Protein AF-A0A9P6ZHH3-F1 (afdb_monomer)

Radius of gyration: 21.51 Å; Cα contacts (8 Å, |Δi|>4): 243; chains: 1; bounding box: 56×33×60 Å

Structure (mmCIF, N/CA/C/O backbone):
data_AF-A0A9P6ZHH3-F1
#
_entry.id   AF-A0A9P6ZHH3-F1
#
loop_
_atom_site.group_PDB
_atom_site.id
_atom_site.type_symbol
_atom_site.label_atom_id
_atom_site.label_alt_id
_atom_site.label_comp_id
_atom_site.label_asym_id
_atom_site.label_entity_id
_atom_site.label_seq_id
_ato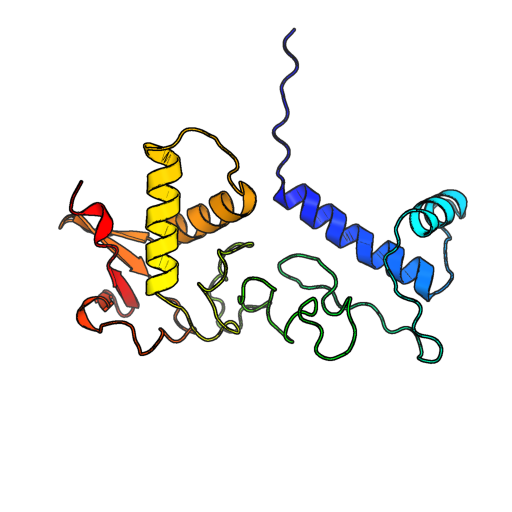m_site.pdbx_PDB_ins_code
_atom_site.Cartn_x
_atom_site.Cartn_y
_atom_site.Cartn_z
_atom_site.occupancy
_atom_site.B_iso_or_equiv
_atom_site.auth_seq_id
_atom_site.auth_comp_id
_atom_site.auth_asym_id
_atom_site.auth_atom_id
_atom_site.pdbx_PDB_model_num
ATOM 1 N N . MET A 1 1 ? 37.436 15.387 8.351 1.00 37.34 1 MET A N 1
ATOM 2 C CA . MET A 1 1 ? 36.249 15.720 7.533 1.00 37.34 1 MET A CA 1
ATOM 3 C C . MET A 1 1 ? 35.402 14.465 7.391 1.00 37.34 1 MET A C 1
ATOM 5 O O . MET A 1 1 ? 35.800 13.556 6.673 1.00 37.34 1 MET A O 1
ATOM 9 N N . GLY A 1 2 ? 34.307 14.357 8.148 1.00 40.75 2 GLY A N 1
ATOM 10 C CA . GLY A 1 2 ? 33.390 13.221 8.043 1.00 40.75 2 GLY A CA 1
ATOM 11 C C . GLY A 1 2 ? 32.609 13.309 6.736 1.00 40.75 2 GLY A C 1
ATOM 12 O O . GLY A 1 2 ? 32.010 14.343 6.451 1.00 40.75 2 GLY A O 1
ATOM 13 N N . ARG A 1 3 ? 32.649 12.256 5.915 1.00 40.81 3 ARG A N 1
ATOM 14 C CA . ARG A 1 3 ? 31.785 12.157 4.735 1.00 40.81 3 ARG A CA 1
ATOM 15 C C . ARG A 1 3 ? 30.340 12.108 5.229 1.00 40.81 3 ARG A C 1
ATOM 17 O O . ARG A 1 3 ? 29.970 11.164 5.918 1.00 40.81 3 ARG A O 1
ATOM 24 N N . SER A 1 4 ? 29.553 13.128 4.893 1.00 42.91 4 SER A N 1
ATOM 25 C CA . SER A 1 4 ? 28.099 13.083 5.038 1.00 42.91 4 SER A CA 1
ATOM 26 C C . SER A 1 4 ? 27.598 11.866 4.261 1.00 42.91 4 SER A C 1
ATOM 28 O O . SER A 1 4 ? 27.759 11.783 3.041 1.00 42.91 4 SER A O 1
ATOM 30 N N . VAL A 1 5 ? 27.070 10.877 4.979 1.00 49.25 5 VAL A N 1
ATOM 31 C CA . VAL A 1 5 ? 26.378 9.749 4.363 1.00 49.25 5 VAL A CA 1
ATOM 32 C C . VAL A 1 5 ? 25.050 10.307 3.871 1.00 49.25 5 VAL A C 1
ATOM 34 O O . VAL A 1 5 ? 24.134 10.532 4.656 1.00 49.25 5 VAL A O 1
ATOM 37 N N . ILE A 1 6 ? 24.966 10.600 2.573 1.00 51.72 6 ILE A N 1
ATOM 38 C CA . ILE A 1 6 ? 23.703 10.978 1.942 1.00 51.72 6 ILE A CA 1
ATOM 39 C C . ILE A 1 6 ? 22.794 9.754 2.033 1.00 51.72 6 ILE A C 1
ATOM 41 O O . ILE A 1 6 ? 23.033 8.749 1.359 1.00 51.72 6 ILE A O 1
ATOM 45 N N . GLN A 1 7 ? 21.767 9.829 2.878 1.00 52.44 7 GLN A N 1
ATOM 46 C CA . GLN A 1 7 ? 20.730 8.811 2.949 1.00 52.44 7 GLN A CA 1
ATOM 47 C C . GLN A 1 7 ? 20.007 8.783 1.599 1.00 52.44 7 GLN A C 1
ATOM 49 O O . GLN A 1 7 ? 19.255 9.694 1.251 1.00 52.44 7 GLN A O 1
ATOM 54 N N . LYS A 1 8 ? 20.297 7.762 0.789 1.00 61.03 8 LYS A N 1
ATOM 55 C CA . LYS A 1 8 ? 19.627 7.573 -0.496 1.00 61.03 8 LYS A CA 1
ATOM 56 C C . LYS A 1 8 ? 18.186 7.171 -0.222 1.00 61.03 8 LYS A C 1
ATOM 58 O O . LYS A 1 8 ? 17.936 6.184 0.463 1.00 61.03 8 LYS A O 1
ATOM 63 N N . ASN A 1 9 ? 17.247 7.931 -0.772 1.00 71.88 9 ASN A N 1
ATOM 64 C CA . ASN A 1 9 ? 15.842 7.565 -0.747 1.00 71.88 9 ASN A CA 1
ATOM 65 C C . ASN A 1 9 ? 15.652 6.313 -1.625 1.00 71.88 9 ASN A C 1
ATOM 67 O O . ASN A 1 9 ? 15.810 6.375 -2.846 1.00 71.88 9 ASN A O 1
ATOM 71 N N . LEU A 1 10 ? 15.360 5.174 -0.993 1.00 70.19 10 LEU A N 1
ATOM 72 C CA . LEU A 1 10 ? 15.228 3.880 -1.667 1.00 70.19 10 LEU A CA 1
ATOM 73 C C . LEU A 1 10 ? 14.075 3.884 -2.685 1.00 70.19 10 LEU A C 1
ATOM 75 O O . LEU A 1 10 ? 14.218 3.332 -3.775 1.00 70.19 10 LEU A O 1
ATOM 79 N N . GLN A 1 11 ? 12.988 4.602 -2.387 1.00 70.50 11 GLN A N 1
ATOM 80 C CA . GLN A 1 11 ? 11.880 4.803 -3.320 1.00 70.50 11 GLN A CA 1
ATOM 81 C C . GLN A 1 11 ? 12.328 5.564 -4.572 1.00 70.50 11 GLN A C 1
ATOM 83 O O . GLN A 1 11 ? 11.968 5.189 -5.683 1.00 70.50 11 GLN A O 1
ATOM 88 N N . ALA A 1 12 ? 13.146 6.609 -4.415 1.00 75.50 12 ALA A N 1
ATOM 89 C CA . ALA A 1 12 ? 13.654 7.381 -5.548 1.00 75.50 12 ALA A CA 1
ATOM 90 C C . ALA A 1 12 ? 14.544 6.533 -6.471 1.00 75.50 12 ALA A C 1
ATOM 92 O O . ALA A 1 12 ? 14.473 6.673 -7.691 1.00 75.50 12 ALA A O 1
ATOM 93 N N . LEU A 1 13 ? 15.345 5.625 -5.902 1.00 77.69 13 LEU A N 1
ATOM 94 C CA . LEU A 1 13 ? 16.148 4.680 -6.679 1.00 77.69 13 LEU A CA 1
ATOM 95 C C . LEU A 1 13 ? 15.263 3.710 -7.475 1.00 77.69 13 LEU A C 1
ATOM 97 O O . LEU A 1 13 ? 15.512 3.505 -8.659 1.00 77.69 13 LEU A O 1
ATOM 101 N N . LEU A 1 14 ? 14.222 3.151 -6.854 1.00 75.19 14 LEU A N 1
ATOM 102 C CA . LEU A 1 14 ? 13.294 2.233 -7.522 1.00 75.19 14 LEU A CA 1
ATOM 103 C C . LEU A 1 14 ? 12.489 2.920 -8.628 1.00 75.19 14 LEU A C 1
ATOM 105 O O . LEU A 1 14 ? 12.355 2.358 -9.710 1.00 75.19 14 LEU A O 1
ATOM 109 N N . CYS A 1 15 ? 12.033 4.156 -8.409 1.00 75.44 15 CYS A N 1
ATOM 110 C CA . CYS A 1 15 ? 11.404 4.952 -9.464 1.00 75.44 15 CYS A CA 1
ATOM 111 C C . CYS A 1 15 ? 12.361 5.168 -10.645 1.00 75.44 15 CYS A C 1
ATOM 113 O O . CYS A 1 15 ? 11.976 4.959 -11.791 1.00 75.44 15 CYS A O 1
ATOM 115 N N . ALA A 1 16 ? 13.625 5.513 -10.374 1.00 79.19 16 ALA A N 1
ATOM 116 C CA . ALA A 1 16 ? 14.622 5.694 -11.426 1.00 79.19 16 ALA A CA 1
ATOM 117 C C . ALA A 1 16 ? 14.903 4.395 -12.203 1.00 79.19 16 ALA A C 1
ATOM 119 O O . ALA A 1 16 ? 15.084 4.440 -13.4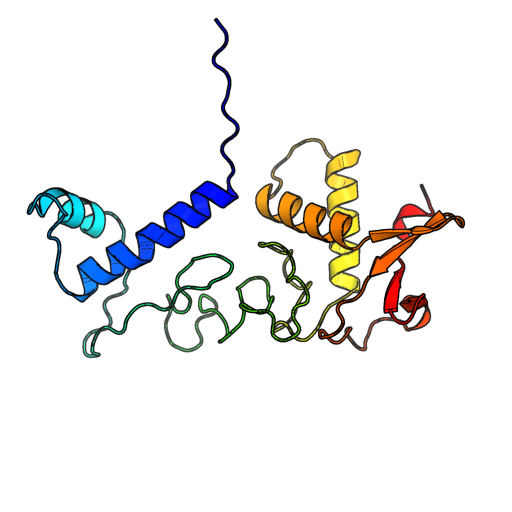19 1.00 79.19 16 ALA A O 1
ATOM 120 N N . LEU A 1 17 ? 14.915 3.238 -11.530 1.00 78.50 17 LEU A N 1
ATOM 121 C CA . LEU A 1 17 ? 15.037 1.932 -12.186 1.00 78.50 17 LEU A CA 1
ATOM 122 C C . LEU A 1 17 ? 13.814 1.632 -13.060 1.00 78.50 17 LEU A C 1
ATOM 124 O O . LEU A 1 17 ? 13.976 1.298 -14.234 1.00 78.50 17 LEU A O 1
ATOM 128 N N . GLY A 1 18 ? 12.608 1.854 -12.541 1.00 74.38 18 GLY A N 1
ATOM 129 C CA . GLY A 1 18 ? 11.365 1.691 -13.292 1.00 74.38 18 GLY A CA 1
ATOM 130 C C . GLY A 1 18 ? 11.207 2.657 -14.476 1.00 74.38 18 GLY A C 1
ATOM 131 O O . GLY A 1 18 ? 10.523 2.338 -15.443 1.00 74.38 18 GLY A O 1
ATOM 132 N N . ASP A 1 19 ? 11.905 3.797 -14.479 1.00 78.62 19 ASP A N 1
ATOM 133 C CA . ASP A 1 19 ? 12.002 4.695 -15.641 1.00 78.62 19 ASP A CA 1
ATOM 134 C C . ASP A 1 19 ? 13.001 4.211 -16.710 1.00 78.62 19 ASP A C 1
ATOM 136 O O . ASP A 1 19 ? 12.942 4.646 -17.871 1.00 78.62 19 ASP A O 1
ATOM 140 N N . ILE A 1 20 ? 13.974 3.379 -16.325 1.00 80.06 20 ILE A N 1
ATOM 141 C CA . ILE A 1 20 ? 15.043 2.871 -17.196 1.00 80.06 20 ILE A CA 1
ATOM 142 C C . ILE A 1 20 ? 14.649 1.532 -17.822 1.00 80.06 20 ILE A C 1
ATOM 144 O O . ILE A 1 20 ? 14.847 1.357 -19.026 1.00 80.06 20 ILE A O 1
ATOM 148 N N . GLU A 1 21 ? 14.054 0.614 -17.057 1.00 77.69 21 GLU A N 1
ATOM 149 C CA . GLU A 1 21 ? 13.657 -0.720 -17.533 1.00 77.69 21 GLU A CA 1
ATOM 150 C C . GLU A 1 21 ? 12.808 -0.673 -18.820 1.00 77.69 21 GLU A C 1
ATOM 152 O O . GLU A 1 21 ? 13.153 -1.361 -19.783 1.00 77.69 21 GLU A O 1
ATOM 157 N N . PRO A 1 22 ? 11.779 0.189 -18.956 1.00 74.06 22 PRO A N 1
ATOM 158 C CA . PRO A 1 22 ? 10.979 0.265 -20.177 1.00 74.06 22 PRO A CA 1
ATOM 159 C C . PRO A 1 22 ? 11.766 0.807 -21.367 1.00 74.06 22 PRO A C 1
ATOM 161 O O . PRO A 1 22 ? 11.443 0.490 -22.511 1.00 74.06 22 PRO A O 1
ATOM 164 N N . LYS A 1 23 ? 12.778 1.650 -21.133 1.00 77.88 23 LYS A N 1
ATOM 165 C CA . LYS A 1 23 ? 13.641 2.178 -22.200 1.00 77.88 23 LYS A CA 1
ATOM 166 C C . LYS A 1 23 ? 14.534 1.070 -22.741 1.00 77.88 23 LYS A C 1
ATOM 168 O O . LYS A 1 23 ? 14.554 0.878 -23.951 1.00 77.88 23 LYS A O 1
ATOM 173 N N . LEU A 1 24 ? 15.162 0.296 -21.853 1.00 77.81 24 LEU A N 1
ATOM 174 C CA . LEU A 1 24 ? 15.942 -0.887 -22.226 1.00 77.81 24 LEU A CA 1
ATOM 175 C C . LEU A 1 24 ? 15.079 -1.896 -22.996 1.00 77.81 24 LEU A C 1
ATOM 177 O O . LEU A 1 24 ? 15.458 -2.332 -24.079 1.00 77.81 24 LEU A O 1
ATOM 181 N N . MET A 1 25 ? 13.872 -2.179 -22.501 1.00 74.19 25 MET A N 1
ATOM 182 C CA . MET A 1 25 ? 12.911 -3.053 -23.182 1.00 74.19 25 MET A CA 1
ATOM 183 C C . MET A 1 25 ? 12.552 -2.555 -24.580 1.00 74.19 25 MET A C 1
ATOM 185 O O . MET A 1 25 ? 12.535 -3.340 -25.522 1.00 74.19 25 MET A O 1
ATOM 189 N N . ASN A 1 26 ? 12.269 -1.258 -24.738 1.00 74.00 26 ASN A N 1
ATOM 190 C CA . ASN A 1 26 ? 11.952 -0.688 -26.046 1.00 74.00 26 ASN A CA 1
ATOM 191 C C . ASN A 1 26 ? 13.137 -0.778 -27.015 1.00 74.00 26 ASN A C 1
ATOM 193 O O . ASN A 1 26 ? 12.901 -1.074 -28.181 1.00 74.00 26 ASN A O 1
ATOM 197 N N . CYS A 1 27 ? 14.372 -0.556 -26.553 1.00 77.81 27 CYS A N 1
ATOM 198 C CA . CYS A 1 27 ? 15.569 -0.719 -27.380 1.00 77.81 27 CYS A CA 1
ATOM 199 C C . CYS A 1 27 ? 15.715 -2.164 -27.876 1.00 77.81 27 CYS A C 1
ATOM 201 O O . CYS A 1 27 ? 15.871 -2.370 -29.074 1.00 77.81 27 CYS A O 1
ATOM 203 N N . ILE A 1 28 ? 15.572 -3.153 -26.983 1.00 76.88 28 ILE A N 1
ATOM 204 C CA . ILE A 1 28 ? 15.638 -4.588 -27.324 1.00 76.88 28 ILE A CA 1
ATOM 205 C C . ILE A 1 28 ? 14.528 -4.972 -28.313 1.00 76.88 28 ILE A C 1
ATOM 207 O O . ILE A 1 28 ? 14.766 -5.666 -29.293 1.00 76.88 28 ILE A O 1
ATOM 211 N N . ILE A 1 29 ? 13.302 -4.506 -28.067 1.00 71.25 29 ILE A N 1
ATOM 212 C CA . ILE A 1 29 ? 12.122 -4.827 -28.879 1.00 71.25 29 ILE A CA 1
ATOM 213 C C . ILE A 1 29 ? 12.198 -4.222 -30.285 1.00 71.25 29 ILE A C 1
ATOM 215 O O . ILE A 1 29 ? 11.772 -4.856 -31.251 1.00 71.25 29 ILE A O 1
ATOM 219 N N . LYS A 1 30 ? 12.659 -2.974 -30.392 1.00 77.75 30 LYS A N 1
ATOM 220 C CA . LYS A 1 30 ? 12.695 -2.224 -31.655 1.00 77.75 30 LYS A CA 1
ATOM 221 C C . LYS A 1 30 ? 13.991 -2.408 -32.436 1.00 77.75 30 LYS A C 1
ATOM 223 O O . LYS A 1 30 ? 14.065 -1.919 -33.557 1.00 77.75 30 LYS A O 1
ATOM 228 N N . ASP A 1 31 ? 14.983 -3.059 -31.834 1.00 75.81 31 ASP A N 1
ATOM 229 C CA . ASP A 1 31 ? 16.358 -3.119 -32.332 1.00 75.81 31 ASP A CA 1
ATOM 230 C C . ASP A 1 31 ? 16.952 -1.716 -32.603 1.00 75.81 31 ASP A C 1
ATOM 232 O O . ASP A 1 31 ? 17.746 -1.507 -33.516 1.00 75.81 31 ASP A O 1
ATOM 236 N N . GLU A 1 32 ? 16.546 -0.725 -31.797 1.00 80.62 32 GLU A N 1
ATOM 237 C CA . GLU A 1 32 ? 16.917 0.689 -31.936 1.00 80.62 32 GLU A CA 1
ATOM 238 C C . GLU A 1 32 ? 17.749 1.124 -30.720 1.00 80.62 32 GLU A C 1
ATOM 240 O O . GLU A 1 32 ? 17.227 1.319 -29.618 1.00 80.62 32 GLU A O 1
ATOM 245 N N . TYR A 1 33 ? 19.062 1.274 -30.917 1.00 84.31 33 TYR A N 1
ATOM 246 C CA . TYR A 1 33 ? 20.024 1.566 -29.843 1.00 84.31 33 TYR A CA 1
ATOM 247 C C . TYR A 1 33 ? 20.626 2.969 -29.935 1.00 84.31 33 TYR A C 1
ATOM 249 O O . TYR A 1 33 ? 21.564 3.285 -29.208 1.00 84.31 33 TYR A O 1
ATOM 257 N N . THR A 1 34 ? 20.135 3.831 -30.823 1.00 84.62 34 THR A N 1
ATOM 258 C CA . THR A 1 34 ? 20.716 5.159 -31.030 1.00 84.62 34 THR A CA 1
ATOM 259 C C . THR A 1 34 ? 20.447 6.065 -29.823 1.00 84.62 34 THR A C 1
ATOM 261 O O . THR A 1 34 ? 19.308 6.320 -29.436 1.00 84.62 34 THR A O 1
ATOM 264 N N . SER A 1 35 ? 21.508 6.561 -29.187 1.00 80.94 35 SER A N 1
ATOM 265 C CA . SER A 1 35 ? 21.406 7.559 -28.115 1.00 80.94 35 SER A CA 1
ATOM 266 C C . SER A 1 35 ? 21.280 8.986 -28.665 1.00 80.94 35 SER A C 1
ATOM 268 O O . SER A 1 35 ? 21.443 9.228 -29.857 1.00 80.94 35 SER A O 1
ATOM 270 N N . LYS A 1 36 ? 21.056 9.972 -27.781 1.00 78.88 36 LYS A N 1
ATOM 271 C CA . LYS A 1 36 ? 20.978 11.400 -28.158 1.00 78.88 36 LYS A CA 1
ATOM 272 C C . LYS A 1 36 ? 22.246 11.939 -28.837 1.00 78.88 36 LYS A C 1
ATOM 274 O O . LYS A 1 36 ? 22.179 12.972 -29.490 1.00 78.88 36 LYS A O 1
ATOM 279 N N . SER A 1 37 ? 23.387 11.273 -28.665 1.00 82.31 37 SER A N 1
ATOM 280 C CA . SER A 1 37 ? 24.654 11.608 -29.322 1.00 82.31 37 SER A CA 1
ATOM 281 C C . SER A 1 37 ? 24.885 10.822 -30.621 1.00 82.31 37 SER A C 1
ATOM 283 O O . SER A 1 37 ? 26.014 10.767 -31.099 1.00 82.31 37 SER A O 1
ATOM 285 N N . ASN A 1 38 ? 23.841 10.197 -31.183 1.00 81.00 38 ASN A N 1
ATOM 286 C CA . ASN A 1 38 ? 23.898 9.325 -32.363 1.00 81.00 38 ASN A CA 1
ATOM 287 C C . ASN A 1 38 ? 24.869 8.136 -32.223 1.00 81.00 38 ASN A C 1
ATOM 289 O O . ASN A 1 38 ? 25.380 7.619 -33.210 1.00 81.00 38 ASN A O 1
ATOM 293 N N . ASN A 1 39 ? 25.121 7.690 -30.990 1.00 84.31 39 ASN A N 1
ATOM 294 C CA . ASN A 1 39 ? 25.986 6.550 -30.684 1.00 84.31 39 ASN A CA 1
ATOM 295 C C . ASN A 1 39 ? 25.159 5.392 -30.099 1.00 84.31 39 ASN A C 1
ATOM 297 O O . ASN A 1 39 ? 24.275 5.629 -29.274 1.00 84.31 39 ASN A O 1
ATOM 301 N N . GLU A 1 40 ? 25.462 4.155 -30.493 1.00 87.75 40 GLU A N 1
ATOM 302 C CA . GLU A 1 40 ? 24.778 2.941 -30.035 1.00 87.75 40 GLU A CA 1
ATOM 303 C C . GLU A 1 40 ? 25.490 2.183 -28.909 1.00 87.75 40 GLU A C 1
ATOM 305 O O . GLU A 1 40 ? 24.862 1.371 -28.229 1.00 87.75 40 GLU A O 1
ATOM 310 N N . THR A 1 41 ? 26.781 2.439 -28.669 1.00 85.56 41 THR A N 1
ATOM 311 C CA . THR A 1 41 ? 27.621 1.662 -27.742 1.00 85.56 41 THR A CA 1
ATOM 312 C C . THR A 1 41 ? 27.020 1.586 -26.344 1.00 85.56 41 THR A C 1
ATOM 314 O O . THR A 1 41 ? 26.998 0.516 -25.740 1.00 85.56 41 THR A O 1
ATOM 317 N N . PHE A 1 42 ? 26.487 2.706 -25.849 1.00 83.94 42 PHE A N 1
ATOM 318 C CA . PHE A 1 42 ? 25.849 2.775 -24.537 1.00 83.94 42 PHE A CA 1
ATOM 319 C C . PHE A 1 42 ? 24.660 1.809 -24.441 1.00 83.94 42 PHE A C 1
ATOM 321 O O . PHE A 1 42 ? 24.647 0.921 -23.591 1.00 83.94 42 PHE A O 1
ATOM 328 N N . TRP A 1 43 ? 23.675 1.941 -25.332 1.00 83.81 43 TRP A N 1
ATOM 329 C CA . TRP A 1 43 ? 22.460 1.132 -25.263 1.00 83.81 43 TRP A CA 1
ATOM 330 C C . TRP A 1 43 ? 22.716 -0.332 -25.614 1.00 83.81 43 TRP A C 1
ATOM 332 O O . TRP A 1 43 ? 22.145 -1.193 -24.954 1.00 83.81 43 TRP A O 1
ATOM 342 N N . ARG A 1 44 ? 23.612 -0.639 -26.561 1.00 83.50 44 ARG A N 1
ATOM 343 C CA . ARG A 1 44 ? 24.004 -2.027 -26.863 1.00 83.50 44 ARG A CA 1
ATOM 344 C C . ARG A 1 44 ? 24.650 -2.707 -25.662 1.00 83.50 44 ARG A C 1
ATOM 346 O O . ARG A 1 44 ? 24.249 -3.812 -25.306 1.00 83.50 44 ARG A O 1
ATOM 353 N N . TYR A 1 45 ? 25.592 -2.033 -25.002 1.00 84.25 45 TYR A N 1
ATOM 354 C CA . TYR A 1 45 ? 26.213 -2.551 -23.786 1.00 84.25 45 TYR A CA 1
ATOM 355 C C . TYR A 1 45 ? 25.162 -2.786 -22.694 1.00 84.25 45 TYR A C 1
ATOM 357 O O . TYR A 1 45 ? 25.021 -3.907 -22.210 1.00 84.25 45 TYR A O 1
ATOM 365 N N . HIS A 1 46 ? 24.355 -1.773 -22.368 1.00 77.94 46 HIS A N 1
ATOM 366 C CA . HIS A 1 46 ? 23.371 -1.872 -21.289 1.00 77.94 46 HIS A CA 1
ATOM 367 C C . HIS A 1 46 ? 22.232 -2.865 -21.570 1.00 77.94 46 HIS A C 1
ATOM 369 O O . HIS A 1 46 ? 21.791 -3.541 -20.646 1.00 77.94 46 HIS A O 1
ATOM 375 N N . CYS A 1 47 ? 21.786 -3.017 -22.819 1.00 77.94 47 CYS A N 1
ATOM 376 C CA . CYS A 1 47 ? 20.779 -4.021 -23.181 1.00 77.94 47 CYS A CA 1
ATOM 377 C C . CYS A 1 47 ? 21.347 -5.450 -23.174 1.00 77.94 47 CYS A C 1
ATOM 379 O O . CYS A 1 47 ? 20.605 -6.387 -22.908 1.00 77.94 47 CYS A O 1
ATOM 381 N N . SER A 1 48 ? 22.650 -5.629 -23.428 1.00 76.12 48 SER A N 1
ATOM 382 C CA . SER A 1 48 ? 23.287 -6.957 -23.418 1.00 76.12 48 SER A CA 1
ATOM 383 C C . SER A 1 48 ? 23.502 -7.534 -22.014 1.00 76.12 48 SER A C 1
ATOM 385 O O . SER A 1 48 ? 23.540 -8.750 -21.850 1.00 76.12 48 SER A O 1
ATOM 387 N N . VAL A 1 49 ? 23.636 -6.674 -20.998 1.00 73.06 49 VAL A N 1
ATOM 388 C CA . VAL A 1 49 ? 23.953 -7.089 -19.619 1.00 73.06 49 VAL A CA 1
ATOM 389 C C . VAL A 1 49 ? 22.720 -7.274 -18.731 1.00 73.06 49 VAL A C 1
ATOM 391 O O . VAL A 1 49 ? 22.835 -7.896 -17.677 1.00 73.06 49 VAL A O 1
ATOM 394 N N . VAL A 1 50 ? 21.547 -6.760 -19.128 1.00 66.00 50 VAL A N 1
ATOM 395 C CA . VAL A 1 50 ? 20.305 -6.879 -18.346 1.00 66.00 50 VAL A CA 1
ATOM 396 C C . VAL A 1 50 ? 19.303 -7.782 -19.082 1.00 66.00 50 VAL A C 1
ATOM 398 O O . VAL A 1 50 ? 18.680 -7.341 -20.049 1.00 66.00 50 VAL A O 1
ATOM 401 N N . PRO A 1 51 ? 19.102 -9.039 -18.645 1.00 60.62 51 PRO A N 1
ATOM 402 C CA . PRO A 1 51 ? 18.139 -9.947 -19.261 1.00 60.62 51 PRO A CA 1
ATOM 403 C C . PRO A 1 51 ? 16.707 -9.563 -18.857 1.00 60.62 51 PRO A C 1
ATOM 405 O O . PRO A 1 51 ? 16.155 -10.094 -17.897 1.00 60.62 51 PRO A O 1
ATOM 408 N N . LEU A 1 52 ? 16.105 -8.610 -19.576 1.00 60.97 52 LEU A N 1
ATOM 409 C CA . LEU A 1 52 ? 14.754 -8.103 -19.285 1.00 60.97 52 LEU A CA 1
ATOM 410 C C . LEU A 1 52 ? 13.629 -8.820 -20.058 1.00 60.97 52 LEU A C 1
ATOM 412 O O . LEU A 1 52 ? 12.457 -8.646 -19.730 1.00 60.97 52 LEU A O 1
ATOM 416 N N . VAL A 1 53 ? 13.957 -9.633 -21.071 1.00 55.62 53 VAL A N 1
ATOM 417 C CA . VAL A 1 53 ? 12.978 -10.328 -21.929 1.00 55.62 53 VAL A CA 1
ATOM 418 C C . VAL A 1 53 ? 13.285 -11.820 -21.984 1.00 55.62 53 VAL A C 1
ATOM 420 O O . VAL A 1 53 ? 14.425 -12.210 -22.228 1.00 55.62 53 VAL A O 1
ATOM 423 N N . LYS A 1 54 ? 12.260 -12.665 -21.833 1.00 54.47 54 LYS A N 1
ATOM 424 C CA . LYS A 1 54 ? 12.310 -14.061 -22.291 1.00 54.47 54 LYS A CA 1
ATOM 425 C C . LYS A 1 54 ? 11.887 -14.088 -23.762 1.00 54.47 54 LYS A C 1
ATOM 427 O O . LYS A 1 54 ? 10.809 -13.594 -24.076 1.00 54.47 54 LYS A O 1
ATOM 432 N N . GLU A 1 55 ? 12.722 -14.632 -24.650 1.00 48.88 55 GLU A N 1
ATOM 433 C CA . GLU A 1 55 ? 12.423 -14.754 -26.086 1.00 48.88 55 GLU A CA 1
ATOM 434 C C . GLU A 1 55 ? 11.125 -15.551 -26.325 1.00 48.88 55 GLU A C 1
ATOM 436 O O . GLU A 1 55 ? 11.133 -16.782 -26.377 1.00 48.88 55 GLU A O 1
ATOM 441 N N . GLU A 1 56 ? 9.993 -14.870 -26.513 1.00 48.16 56 GLU A N 1
ATOM 442 C CA . GLU A 1 56 ? 8.803 -15.500 -27.084 1.00 48.16 56 GLU A CA 1
ATOM 443 C C . GLU A 1 56 ? 8.898 -15.452 -28.611 1.00 48.16 56 GLU A C 1
ATOM 445 O O . GLU A 1 56 ? 8.580 -14.455 -29.263 1.00 48.16 56 GLU A O 1
ATOM 450 N N . ARG A 1 57 ? 9.370 -16.555 -29.201 1.00 38.88 57 ARG A N 1
ATOM 451 C CA . ARG A 1 57 ? 9.419 -16.728 -30.656 1.00 38.88 57 ARG A CA 1
ATOM 452 C C . ARG A 1 57 ? 8.003 -16.661 -31.247 1.00 38.88 57 ARG A C 1
ATOM 454 O O . ARG A 1 57 ? 7.183 -17.536 -30.988 1.00 38.88 57 ARG A O 1
ATOM 461 N N . GLY A 1 58 ? 7.743 -15.655 -32.088 1.00 50.03 58 GLY A N 1
ATOM 462 C CA . GLY A 1 58 ? 6.626 -15.657 -33.045 1.00 50.03 58 GLY A CA 1
ATOM 463 C C . GLY A 1 58 ? 5.478 -14.665 -32.813 1.00 50.03 58 GLY A C 1
ATOM 464 O O . GLY A 1 58 ? 4.559 -14.634 -33.629 1.00 50.03 58 GLY A O 1
ATOM 465 N N . LYS A 1 59 ? 5.503 -13.826 -31.769 1.00 52.75 59 LYS A N 1
ATOM 466 C CA . LYS A 1 59 ? 4.506 -12.751 -31.574 1.00 52.75 59 LYS A CA 1
ATOM 467 C C . LYS A 1 59 ? 5.153 -11.374 -31.721 1.00 52.75 59 LYS A C 1
ATOM 469 O O . LYS A 1 59 ? 6.286 -11.174 -31.297 1.00 52.75 59 LYS A O 1
ATOM 474 N N . LYS A 1 60 ? 4.435 -10.418 -32.331 1.00 49.81 60 LYS A N 1
ATOM 475 C CA . LYS A 1 60 ? 4.898 -9.023 -32.432 1.00 49.81 60 LYS A CA 1
ATOM 476 C C . LYS A 1 60 ? 5.189 -8.498 -31.021 1.00 49.81 60 LYS A C 1
ATOM 478 O O . LYS A 1 60 ? 4.306 -8.608 -30.167 1.00 49.81 60 LYS A O 1
ATOM 483 N N . PRO A 1 61 ? 6.370 -7.921 -30.771 1.00 51.97 61 PRO A N 1
ATOM 484 C CA . PRO A 1 61 ? 6.714 -7.442 -29.447 1.00 51.97 61 PRO A CA 1
ATOM 485 C C . PRO A 1 61 ? 5.821 -6.248 -29.091 1.00 51.97 61 PRO A C 1
ATOM 487 O O . PRO A 1 61 ? 5.830 -5.205 -29.748 1.00 51.97 61 PRO A O 1
ATOM 490 N N . GLN A 1 62 ? 4.980 -6.426 -28.077 1.00 59.34 62 GLN A N 1
ATOM 491 C CA . GLN A 1 62 ? 4.098 -5.380 -27.576 1.00 59.34 62 GLN A CA 1
ATOM 492 C C . GLN A 1 62 ? 4.854 -4.534 -26.548 1.00 59.34 62 GLN A C 1
ATOM 494 O O . GLN A 1 62 ? 5.691 -5.047 -25.807 1.00 59.34 62 GLN A O 1
ATOM 499 N N . LYS A 1 63 ? 4.562 -3.228 -26.487 1.00 65.25 63 LYS A N 1
ATOM 500 C CA . LYS A 1 63 ? 5.137 -2.337 -25.470 1.00 65.25 63 LYS A CA 1
ATOM 501 C C . LYS A 1 63 ? 4.864 -2.918 -24.079 1.00 65.25 63 LYS A C 1
ATOM 503 O O . LYS A 1 63 ? 3.699 -3.074 -23.708 1.00 65.25 63 LYS A O 1
ATOM 508 N N . ALA A 1 64 ? 5.928 -3.207 -23.329 1.00 72.88 64 ALA A N 1
ATOM 509 C CA . ALA A 1 64 ? 5.821 -3.696 -21.962 1.00 72.88 64 ALA A CA 1
ATOM 510 C C . ALA A 1 64 ? 5.004 -2.704 -21.122 1.00 72.88 64 ALA A C 1
ATOM 512 O O . ALA A 1 64 ? 5.291 -1.505 -21.095 1.00 72.88 64 ALA A O 1
ATOM 513 N N . GLN A 1 65 ? 3.946 -3.202 -20.485 1.00 82.50 65 GLN A N 1
ATOM 514 C CA . GLN A 1 65 ? 3.113 -2.400 -19.596 1.00 82.50 65 GLN A CA 1
ATOM 515 C C . GLN A 1 65 ? 3.800 -2.305 -18.236 1.00 82.50 65 GLN A C 1
ATOM 517 O O . GLN A 1 65 ? 4.174 -3.332 -17.672 1.00 82.50 65 GLN A O 1
ATOM 522 N N . THR A 1 66 ? 3.959 -1.090 -17.716 1.00 85.81 66 THR A N 1
ATOM 523 C CA . THR A 1 66 ? 4.504 -0.843 -16.378 1.00 85.81 66 THR A CA 1
ATOM 524 C C . THR A 1 66 ? 3.404 -0.539 -15.376 1.00 85.81 66 THR A C 1
ATOM 526 O O . THR A 1 66 ? 2.373 0.052 -15.703 1.00 85.81 66 THR A O 1
ATOM 529 N N . CYS A 1 67 ? 3.624 -0.951 -14.133 1.00 89.19 67 CYS A N 1
ATOM 530 C CA . CYS A 1 67 ? 2.746 -0.625 -13.026 1.00 89.19 67 CYS A CA 1
ATOM 531 C C . CYS A 1 67 ? 3.007 0.810 -12.562 1.00 89.19 67 CYS A C 1
ATOM 533 O O . CYS A 1 67 ? 4.108 1.123 -12.131 1.00 89.19 67 CYS A O 1
ATOM 535 N N . SER A 1 68 ? 1.995 1.677 -12.553 1.00 87.19 68 SER A N 1
ATOM 536 C CA . SER A 1 68 ? 2.155 3.073 -12.103 1.00 87.19 68 SER A CA 1
ATOM 537 C C . SER A 1 68 ? 2.538 3.226 -10.623 1.00 87.19 68 SER A C 1
ATOM 539 O O . SER A 1 68 ? 2.951 4.308 -10.215 1.00 87.19 68 SER A O 1
ATOM 541 N N . ARG A 1 69 ? 2.381 2.170 -9.809 1.00 89.00 69 ARG A N 1
ATOM 542 C CA . ARG A 1 69 ? 2.693 2.181 -8.370 1.00 89.00 69 ARG A CA 1
ATOM 543 C C . ARG A 1 69 ? 4.128 1.777 -8.072 1.00 89.00 69 ARG A C 1
ATOM 545 O O . ARG A 1 69 ? 4.859 2.554 -7.473 1.00 89.00 69 ARG A O 1
ATOM 552 N N . CYS A 1 70 ? 4.515 0.573 -8.485 1.00 88.06 70 CYS A N 1
ATOM 553 C CA . CYS A 1 70 ? 5.847 0.027 -8.219 1.00 88.06 70 CYS A CA 1
ATOM 554 C C . CYS A 1 70 ? 6.845 0.263 -9.360 1.00 88.06 70 CYS A C 1
ATOM 556 O O . CYS A 1 70 ? 8.017 -0.052 -9.208 1.00 88.06 70 CYS A O 1
ATOM 558 N N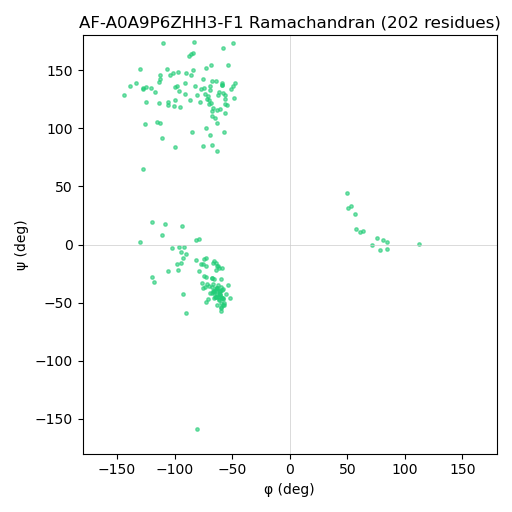 . GLN A 1 71 ? 6.381 0.794 -10.496 1.00 85.06 71 GLN A N 1
ATOM 559 C CA . GLN A 1 71 ? 7.164 1.062 -11.707 1.00 85.06 71 GLN A CA 1
ATOM 560 C C . GLN A 1 71 ? 7.804 -0.174 -12.361 1.00 85.06 71 GLN A C 1
ATOM 562 O O . GLN A 1 71 ? 8.574 -0.032 -13.305 1.00 85.06 71 GLN A O 1
ATOM 567 N N . THR A 1 72 ? 7.436 -1.389 -11.941 1.00 84.56 72 THR A N 1
ATOM 568 C CA . THR A 1 72 ? 7.928 -2.632 -12.551 1.00 84.56 72 THR A CA 1
ATOM 569 C C . THR A 1 72 ? 7.067 -3.081 -13.733 1.00 84.56 72 THR A C 1
ATOM 571 O O . THR A 1 72 ? 5.919 -2.649 -13.909 1.00 84.56 72 THR A O 1
ATOM 574 N N . ILE A 1 73 ? 7.620 -3.970 -14.562 1.00 84.44 73 ILE A N 1
ATOM 575 C CA . ILE A 1 73 ? 6.897 -4.617 -15.663 1.00 84.44 73 ILE A CA 1
ATOM 576 C C . ILE A 1 73 ? 5.738 -5.452 -15.099 1.00 84.44 73 ILE A C 1
ATOM 578 O O . ILE A 1 73 ? 5.919 -6.287 -14.216 1.00 84.44 73 ILE A O 1
ATOM 582 N N . MET A 1 74 ? 4.534 -5.249 -15.637 1.00 86.44 74 MET A N 1
ATOM 583 C CA . MET A 1 74 ? 3.327 -5.911 -15.147 1.00 86.44 74 MET A CA 1
ATOM 584 C C . MET A 1 74 ? 3.252 -7.390 -15.513 1.00 86.44 74 MET A C 1
ATOM 586 O O . MET A 1 74 ? 2.752 -8.166 -14.713 1.00 86.44 74 MET A O 1
ATOM 590 N N . TYR A 1 75 ? 3.718 -7.792 -16.696 1.00 86.31 75 TYR A N 1
ATOM 591 C CA . TYR A 1 75 ? 3.552 -9.167 -17.190 1.00 86.31 75 TYR A CA 1
ATOM 592 C C . TYR A 1 75 ? 4.894 -9.776 -17.621 1.00 86.31 75 TYR A C 1
ATOM 594 O O . TYR A 1 75 ? 5.107 -9.996 -18.813 1.00 86.31 75 TYR A O 1
ATOM 602 N N . PRO A 1 76 ? 5.842 -9.980 -16.685 1.00 80.19 76 PRO A N 1
ATOM 603 C CA . PRO A 1 76 ? 7.162 -10.518 -17.009 1.00 80.19 76 PRO A CA 1
ATOM 604 C C . PRO A 1 76 ? 7.164 -12.042 -17.240 1.00 80.19 76 PRO A C 1
ATOM 606 O O . PRO A 1 76 ? 8.132 -12.576 -17.776 1.00 80.19 76 PRO A O 1
ATOM 609 N N . GLY A 1 77 ? 6.121 -12.762 -16.813 1.00 76.44 77 GLY A N 1
ATOM 610 C CA . GLY A 1 77 ? 5.980 -14.207 -16.996 1.00 76.44 77 GLY A CA 1
ATOM 611 C C . GLY A 1 77 ? 4.886 -14.591 -17.994 1.00 76.44 77 GLY A C 1
ATOM 612 O O . GLY A 1 77 ? 4.098 -13.756 -18.433 1.00 76.44 77 GLY A O 1
ATOM 613 N N . ALA A 1 78 ? 4.809 -15.890 -18.302 1.00 78.06 78 ALA A N 1
ATOM 614 C CA . ALA A 1 78 ? 3.765 -16.463 -19.153 1.00 78.06 78 ALA A CA 1
ATOM 615 C C . ALA A 1 78 ? 2.347 -16.197 -18.607 1.00 78.06 78 ALA A C 1
ATOM 617 O O . ALA A 1 78 ? 2.168 -15.770 -17.463 1.00 78.06 78 ALA A O 1
ATOM 618 N N . GLU A 1 79 ? 1.327 -16.472 -19.419 1.00 79.69 79 GLU A N 1
ATOM 619 C CA . GLU A 1 79 ? -0.074 -16.352 -19.008 1.00 79.69 79 GLU A CA 1
ATOM 620 C C . GLU A 1 79 ? -0.332 -17.090 -17.678 1.00 79.69 79 GLU A C 1
ATOM 622 O O . GLU A 1 79 ? 0.136 -18.209 -17.474 1.00 79.69 79 GLU A O 1
ATOM 627 N N . ASN A 1 80 ? -1.043 -16.436 -16.752 1.00 79.62 80 ASN A N 1
ATOM 628 C CA . ASN A 1 80 ? -1.306 -16.908 -15.381 1.00 79.62 80 ASN A CA 1
ATOM 629 C C . ASN A 1 80 ? -0.079 -17.075 -14.459 1.00 79.62 80 ASN A C 1
ATOM 631 O O . ASN A 1 80 ? -0.214 -17.624 -13.365 1.00 79.62 80 ASN A O 1
ATOM 635 N N . SER A 1 81 ? 1.103 -16.583 -14.843 1.00 84.38 81 SER A N 1
ATOM 636 C CA . SER A 1 81 ? 2.273 -16.575 -13.957 1.00 84.38 81 SER A CA 1
ATOM 637 C C . SER A 1 81 ? 1.999 -15.783 -12.667 1.00 84.38 81 SER A C 1
ATOM 639 O O . SER A 1 81 ? 1.487 -14.664 -12.751 1.00 84.38 81 SER A O 1
ATOM 641 N N . PRO A 1 82 ? 2.413 -16.277 -11.483 1.00 83.19 82 PRO A N 1
ATOM 642 C CA . PRO A 1 82 ? 2.310 -15.526 -10.228 1.00 83.19 82 PRO A CA 1
ATOM 643 C C . PRO A 1 82 ? 3.202 -14.274 -10.201 1.00 83.19 82 PRO A C 1
ATOM 645 O O . PRO A 1 82 ? 3.020 -13.414 -9.347 1.00 83.19 82 PRO A O 1
ATOM 648 N N . LEU A 1 83 ? 4.153 -14.153 -11.137 1.00 82.50 83 LEU A N 1
ATOM 649 C CA . LEU A 1 83 ? 4.976 -12.951 -11.314 1.00 82.50 83 LEU A CA 1
ATOM 650 C C . LEU A 1 83 ? 4.206 -11.804 -11.982 1.00 82.50 83 LEU A C 1
ATOM 652 O O . LEU A 1 83 ? 4.657 -10.659 -11.963 1.00 82.50 83 LEU A O 1
ATOM 656 N N . ASN A 1 84 ? 3.070 -12.110 -12.610 1.00 86.31 84 ASN A N 1
ATOM 657 C CA . ASN A 1 84 ? 2.282 -11.122 -13.319 1.00 86.31 84 ASN A CA 1
ATOM 658 C C . ASN A 1 84 ? 1.387 -10.354 -12.347 1.00 86.31 84 ASN A C 1
ATOM 660 O O . ASN A 1 84 ? 0.695 -10.916 -11.499 1.00 86.31 84 ASN A O 1
ATOM 664 N N . HIS A 1 85 ? 1.341 -9.045 -12.533 1.00 89.56 85 HIS A N 1
ATOM 665 C CA . HIS A 1 85 ? 0.364 -8.184 -11.904 1.00 89.56 85 HIS A CA 1
ATOM 666 C C . HIS A 1 85 ? -1.037 -8.544 -12.391 1.00 89.56 85 HIS A C 1
ATOM 668 O O . HIS A 1 85 ? -1.272 -8.760 -13.582 1.00 89.56 85 HIS A O 1
ATOM 674 N N . LYS A 1 86 ? -2.012 -8.509 -11.483 1.00 89.00 86 LYS A N 1
ATOM 675 C CA . LYS A 1 86 ? -3.417 -8.486 -11.890 1.00 89.00 86 LYS A CA 1
ATOM 676 C C . LYS A 1 86 ? -3.720 -7.150 -12.573 1.00 89.00 86 LYS A C 1
ATOM 678 O O . LYS A 1 86 ? -3.267 -6.092 -12.134 1.00 89.00 86 LYS A O 1
ATOM 683 N N . ARG A 1 87 ? -4.524 -7.175 -13.638 1.00 87.62 87 ARG A N 1
ATOM 684 C CA . ARG A 1 87 ? -4.863 -5.972 -14.412 1.00 87.62 87 ARG A CA 1
ATOM 685 C C . ARG A 1 87 ? -5.473 -4.884 -13.516 1.00 87.62 87 ARG A C 1
ATOM 687 O O . ARG A 1 87 ? -6.534 -5.090 -12.935 1.00 87.62 87 ARG A O 1
ATOM 694 N N . GLY A 1 88 ? -4.831 -3.714 -13.469 1.00 88.56 88 GLY A N 1
ATOM 695 C CA . GLY A 1 88 ? -5.275 -2.550 -12.691 1.00 88.56 88 GLY A CA 1
ATOM 696 C C . GLY A 1 88 ? -4.841 -2.537 -11.221 1.00 88.56 88 GLY A C 1
ATOM 697 O O . GLY A 1 88 ? -5.190 -1.595 -10.504 1.00 88.56 88 GLY A O 1
ATOM 698 N N . TYR A 1 89 ? -4.068 -3.530 -10.773 1.00 91.44 89 TYR A N 1
ATOM 699 C CA . TYR A 1 89 ? -3.616 -3.661 -9.388 1.00 91.44 89 TYR A CA 1
ATOM 700 C C . TYR A 1 89 ? -2.103 -3.886 -9.319 1.00 91.44 89 TYR A C 1
ATOM 702 O O . TYR A 1 89 ? -1.484 -4.414 -10.241 1.00 91.44 89 TYR A O 1
ATOM 710 N N . CYS A 1 90 ? -1.504 -3.439 -8.224 1.00 92.88 90 CYS A N 1
ATOM 711 C CA . CYS A 1 90 ? -0.101 -3.643 -7.904 1.00 92.88 90 CYS A CA 1
ATOM 712 C C . CYS A 1 90 ? 0.104 -4.992 -7.185 1.00 92.88 90 CYS A C 1
ATOM 714 O O . CYS A 1 90 ? -0.856 -5.598 -6.706 1.00 92.88 90 CYS A O 1
ATOM 716 N N . ALA A 1 91 ? 1.347 -5.474 -7.123 1.00 89.94 91 ALA A N 1
ATOM 717 C CA . ALA A 1 91 ? 1.710 -6.719 -6.440 1.00 89.94 91 ALA A CA 1
ATOM 718 C C . ALA A 1 91 ? 1.419 -6.710 -4.923 1.00 89.94 91 ALA A C 1
ATOM 720 O O . ALA A 1 91 ? 1.292 -7.769 -4.324 1.00 89.94 91 ALA A O 1
ATOM 721 N N . ASP A 1 92 ? 1.277 -5.532 -4.308 1.00 92.19 92 ASP A N 1
ATOM 722 C CA . ASP A 1 92 ? 0.827 -5.341 -2.915 1.00 92.19 92 ASP A CA 1
ATOM 723 C C . ASP A 1 92 ? -0.708 -5.402 -2.760 1.00 92.19 92 ASP A C 1
ATOM 725 O O . ASP A 1 92 ? -1.249 -5.157 -1.684 1.00 92.19 92 ASP A O 1
ATOM 729 N N . GLY A 1 93 ? -1.430 -5.684 -3.849 1.00 92.56 93 GLY A N 1
ATOM 730 C CA . GLY A 1 93 ? -2.883 -5.791 -3.870 1.00 92.56 93 GLY A CA 1
ATOM 731 C C . GLY A 1 93 ? -3.624 -4.457 -3.958 1.00 92.56 93 GLY A C 1
ATOM 732 O O . GLY A 1 93 ? -4.851 -4.463 -3.951 1.00 92.56 93 GLY A O 1
ATOM 733 N N . VAL A 1 94 ? -2.942 -3.314 -4.086 1.00 93.69 94 VAL A N 1
ATOM 734 C CA . VAL A 1 94 ? -3.576 -1.982 -4.153 1.00 93.69 94 VAL A CA 1
ATOM 735 C C . VAL A 1 94 ? -3.896 -1.577 -5.603 1.00 93.69 94 VAL A C 1
ATOM 737 O O . VAL A 1 94 ? -3.173 -1.929 -6.536 1.00 93.69 94 VAL A O 1
ATOM 740 N N . LYS A 1 95 ? -4.978 -0.811 -5.829 1.00 92.31 95 LYS A N 1
ATOM 741 C CA . LYS A 1 95 ? -5.331 -0.247 -7.155 1.00 92.31 95 LYS A CA 1
ATOM 742 C C . LYS A 1 95 ? -4.209 0.636 -7.693 1.00 92.31 95 LYS A C 1
ATOM 744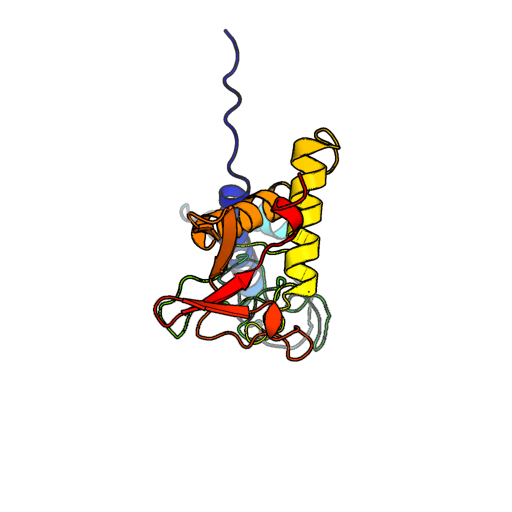 O O . LYS A 1 95 ? -3.694 1.452 -6.950 1.00 92.31 95 LYS A O 1
ATOM 749 N N . GLN A 1 96 ? -3.901 0.555 -8.985 1.00 89.81 96 GLN A N 1
ATOM 750 C CA . GLN A 1 96 ? -2.884 1.398 -9.636 1.00 89.81 96 GLN A CA 1
ATOM 751 C C . GLN A 1 96 ? -3.256 2.884 -9.727 1.00 89.81 96 GLN A C 1
ATOM 753 O O . GLN A 1 96 ? -2.375 3.742 -9.749 1.00 89.81 96 GLN A O 1
ATOM 758 N N . VAL A 1 97 ? -4.555 3.176 -9.801 1.00 86.31 97 VAL A N 1
ATOM 759 C CA . VAL 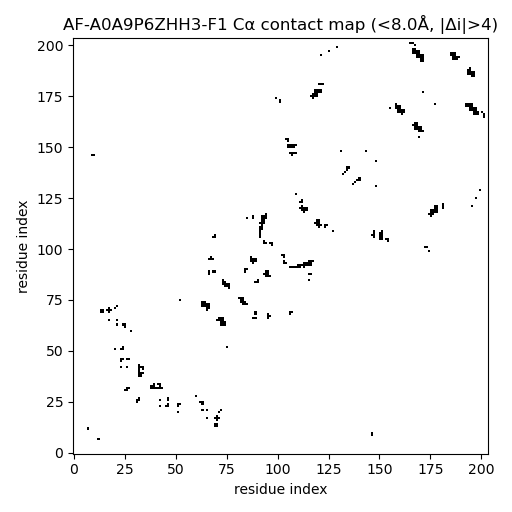A 1 97 ? -5.107 4.526 -9.954 1.00 86.31 97 VAL A CA 1
ATOM 760 C C . VAL A 1 97 ? -6.336 4.654 -9.055 1.00 86.31 97 VAL A C 1
ATOM 762 O O . VAL A 1 97 ? -7.165 3.739 -9.003 1.00 86.31 97 VAL A O 1
ATOM 765 N N . SER A 1 98 ? -6.450 5.779 -8.346 1.00 84.00 98 SER A N 1
ATOM 766 C CA . SER A 1 98 ? -7.653 6.114 -7.581 1.00 84.00 98 SER A CA 1
ATOM 767 C C . SER A 1 98 ? -8.769 6.557 -8.523 1.00 84.00 98 SER A C 1
ATOM 769 O O . SER A 1 98 ? -8.538 7.347 -9.436 1.00 84.00 98 SER A O 1
ATOM 771 N N . LYS A 1 99 ? -9.985 6.044 -8.315 1.00 80.50 99 LYS A N 1
ATOM 772 C CA . LYS A 1 99 ? -11.175 6.464 -9.077 1.00 80.50 99 LYS A CA 1
ATOM 773 C C . LYS A 1 99 ? -12.016 7.507 -8.345 1.00 80.50 99 LYS A C 1
ATOM 775 O O . LYS A 1 99 ? -12.789 8.200 -8.990 1.00 80.50 99 LYS A O 1
ATOM 780 N N . SER A 1 100 ? -11.882 7.591 -7.027 1.00 80.94 100 SER A N 1
ATOM 781 C CA . SER A 1 100 ? -12.706 8.428 -6.153 1.00 80.94 100 SER A CA 1
ATOM 782 C C . SER A 1 100 ? -12.021 9.718 -5.712 1.00 80.94 100 SER A C 1
ATOM 784 O O . SER A 1 100 ? -12.627 10.524 -5.017 1.00 80.94 100 SER A O 1
ATOM 786 N N . GLY A 1 101 ? -10.758 9.920 -6.102 1.00 82.44 101 GLY A N 1
ATOM 787 C CA . GLY A 1 101 ? -9.947 11.043 -5.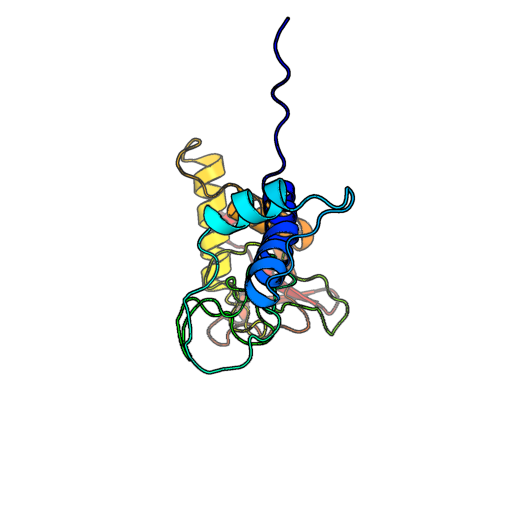631 1.00 82.44 101 GLY A CA 1
ATOM 788 C C . GLY A 1 101 ? -9.376 10.836 -4.226 1.00 82.44 101 GLY A C 1
ATOM 789 O O . GLY A 1 101 ? -8.575 11.652 -3.789 1.00 82.44 101 GLY A O 1
ATOM 790 N N . GLU A 1 102 ? -9.727 9.742 -3.538 1.00 88.12 102 GLU A N 1
ATOM 791 C CA . GLU A 1 102 ? -9.072 9.348 -2.291 1.00 88.12 102 GLU A CA 1
ATOM 792 C C . GLU A 1 102 ? -7.633 8.882 -2.567 1.00 88.12 102 GLU A C 1
ATOM 794 O O . GLU A 1 102 ? -7.388 8.118 -3.510 1.00 88.12 102 GLU A O 1
ATOM 799 N N . ASP A 1 103 ? -6.687 9.319 -1.733 1.00 90.19 103 ASP A N 1
ATOM 800 C CA . ASP A 1 103 ? -5.290 8.900 -1.824 1.00 90.19 103 ASP A CA 1
ATOM 801 C C . ASP A 1 103 ? -5.147 7.388 -1.623 1.00 90.19 103 ASP A C 1
ATOM 803 O O . ASP A 1 103 ? -5.666 6.791 -0.674 1.00 90.19 103 ASP A O 1
ATOM 807 N N . LEU A 1 104 ? -4.398 6.759 -2.527 1.00 92.00 104 LEU A N 1
ATOM 808 C CA . LEU A 1 104 ? -4.080 5.343 -2.414 1.00 92.00 104 LEU A CA 1
ATOM 809 C C . LEU A 1 104 ? -3.057 5.111 -1.293 1.00 92.00 104 LEU A C 1
ATOM 811 O O . LEU A 1 104 ? -2.192 5.963 -1.075 1.00 92.00 104 LEU A O 1
ATOM 815 N N . PRO A 1 105 ? -3.062 3.923 -0.658 1.00 94.31 105 PRO A N 1
ATOM 816 C CA . PRO A 1 105 ? -1.978 3.518 0.228 1.00 94.31 105 PRO A CA 1
ATOM 817 C C . PRO A 1 105 ? -0.599 3.755 -0.418 1.00 94.31 105 PRO A C 1
ATOM 819 O O . PRO A 1 105 ? -0.443 3.448 -1.608 1.00 94.31 105 PRO A O 1
ATOM 822 N N . PRO A 1 106 ? 0.409 4.247 0.324 1.00 93.31 106 PRO A N 1
ATOM 823 C CA . PRO A 1 106 ? 1.793 4.306 -0.147 1.00 93.31 106 PRO A CA 1
ATOM 824 C C . PRO A 1 106 ? 2.278 2.930 -0.622 1.00 93.31 106 PRO A C 1
ATOM 826 O O . PRO A 1 106 ? 1.752 1.912 -0.193 1.00 93.31 106 PRO A O 1
ATOM 829 N N . TRP A 1 107 ? 3.258 2.861 -1.514 1.00 92.12 107 TRP A N 1
ATOM 830 C CA . TRP A 1 107 ? 3.838 1.580 -1.934 1.00 92.12 107 TRP A CA 1
ATOM 831 C C . TRP A 1 107 ? 5.211 1.370 -1.271 1.00 92.12 107 TRP A C 1
ATOM 833 O O . TRP A 1 107 ? 5.928 2.364 -1.130 1.00 92.12 107 TRP A O 1
ATOM 843 N N . PRO A 1 108 ? 5.601 0.127 -0.920 1.00 92.81 108 PRO A N 1
ATOM 844 C CA . PRO A 1 108 ? 4.796 -1.096 -0.891 1.00 92.81 108 PRO A CA 1
ATOM 845 C C . PRO A 1 108 ? 3.998 -1.230 0.408 1.00 92.81 108 PRO A C 1
ATOM 847 O O . PRO A 1 108 ? 4.417 -0.763 1.462 1.00 92.81 108 PRO A O 1
ATOM 850 N N . GLN A 1 109 ? 2.839 -1.881 0.335 1.00 94.44 109 GLN A N 1
ATOM 851 C CA . GLN A 1 109 ? 2.103 -2.299 1.530 1.00 94.44 109 GLN A CA 1
ATOM 852 C C . GLN A 1 109 ? 2.388 -3.766 1.870 1.00 94.44 109 GLN A C 1
ATOM 854 O O . GLN A 1 109 ? 2.545 -4.569 0.945 1.00 94.44 109 GLN A O 1
ATOM 859 N N . PRO A 1 110 ? 2.367 -4.128 3.169 1.00 93.56 110 PRO A N 1
ATOM 860 C CA . PRO A 1 110 ? 2.430 -5.515 3.598 1.00 93.56 110 PRO A CA 1
ATOM 861 C C . PRO A 1 110 ? 1.425 -6.406 2.869 1.00 93.56 110 PRO A C 1
ATOM 863 O O . PRO A 1 110 ? 0.254 -6.055 2.682 1.00 93.56 110 PRO A O 1
ATOM 866 N N . GLN A 1 111 ? 1.893 -7.585 2.467 1.00 91.06 111 GLN A N 1
ATOM 867 C CA . GLN A 1 111 ? 1.081 -8.554 1.735 1.00 91.06 111 GLN A CA 1
ATOM 868 C C . GLN A 1 111 ? -0.167 -8.962 2.528 1.00 91.06 111 GLN A C 1
ATOM 870 O O . GLN A 1 111 ? -0.116 -9.207 3.733 1.00 91.06 111 GLN A O 1
ATOM 875 N N . GLY A 1 112 ? -1.300 -9.053 1.830 1.00 92.62 112 GLY A N 1
ATOM 876 C CA . GLY A 1 112 ? -2.579 -9.470 2.411 1.00 92.62 112 GLY A CA 1
ATOM 877 C C . GLY A 1 112 ? -3.388 -8.361 3.090 1.00 92.62 112 GLY A C 1
ATOM 878 O O . GLY A 1 112 ? -4.517 -8.622 3.490 1.00 92.62 112 GLY A O 1
ATOM 879 N N . LEU A 1 113 ? -2.884 -7.124 3.185 1.00 95.38 113 LEU A N 1
ATOM 880 C CA . LEU A 1 113 ? -3.687 -5.986 3.668 1.00 95.38 113 LEU A CA 1
ATOM 881 C C . LEU A 1 113 ? -4.808 -5.629 2.694 1.00 95.38 113 LEU A C 1
ATOM 883 O O . LEU A 1 113 ? -5.906 -5.264 3.118 1.00 95.38 113 LEU A O 1
ATOM 887 N N . PHE A 1 114 ? -4.523 -5.743 1.398 1.00 95.31 114 PHE A N 1
ATOM 888 C CA . PHE A 1 114 ? -5.450 -5.430 0.325 1.00 95.31 114 PHE A CA 1
ATOM 889 C C . PHE A 1 114 ? -5.550 -6.605 -0.642 1.00 95.31 114 PHE A C 1
ATOM 891 O O . PHE A 1 114 ? -4.536 -7.143 -1.081 1.00 95.31 114 PHE A O 1
ATOM 898 N N . SER A 1 115 ? -6.774 -6.959 -1.024 1.00 92.12 115 SER A N 1
ATOM 899 C CA . SER A 1 115 ? -7.028 -7.910 -2.106 1.00 92.12 115 SER A CA 1
ATOM 900 C C . SER A 1 115 ? -7.704 -7.204 -3.265 1.00 92.12 115 SER A C 1
ATOM 902 O O . SER A 1 115 ? -8.779 -6.614 -3.123 1.00 92.12 115 SER A O 1
ATOM 904 N N . GLU A 1 116 ? -7.047 -7.267 -4.425 1.00 86.00 116 GLU A N 1
ATOM 905 C CA . GLU A 1 116 ? -7.559 -6.744 -5.699 1.00 86.00 116 GLU A CA 1
ATOM 906 C C . GLU A 1 116 ? -8.051 -5.295 -5.602 1.00 86.00 116 GLU A C 1
ATOM 908 O O . GLU A 1 116 ? -9.026 -4.911 -6.244 1.00 86.00 116 GLU A O 1
ATOM 913 N N . GLY A 1 117 ? -7.441 -4.492 -4.730 1.00 84.12 117 GLY A N 1
ATOM 914 C CA . GLY A 1 117 ? -7.776 -3.094 -4.492 1.00 84.12 117 GLY A CA 1
ATOM 915 C C . GLY A 1 117 ? -9.228 -2.842 -4.074 1.00 84.12 117 GLY A C 1
ATOM 916 O O . GLY A 1 117 ? -9.701 -1.706 -4.157 1.00 84.12 117 GLY A O 1
ATOM 917 N N . ARG A 1 118 ? -9.958 -3.898 -3.709 1.00 89.62 118 ARG A N 1
ATOM 918 C CA . ARG A 1 118 ? -11.401 -3.906 -3.446 1.00 89.62 118 ARG A CA 1
ATOM 919 C C . ARG A 1 118 ? -11.708 -4.284 -2.018 1.00 89.62 118 ARG A C 1
ATOM 921 O O . ARG A 1 118 ? -12.680 -3.761 -1.488 1.00 89.62 118 ARG A O 1
ATOM 928 N N . THR A 1 119 ? -10.881 -5.134 -1.424 1.00 94.81 119 THR A N 1
ATOM 929 C CA . THR A 1 119 ? -11.061 -5.588 -0.051 1.00 94.81 119 THR A CA 1
ATOM 930 C C . THR A 1 119 ? -9.888 -5.137 0.800 1.00 94.81 119 THR A C 1
ATOM 932 O O . THR A 1 119 ? -8.737 -5.325 0.411 1.00 94.81 119 THR A O 1
ATOM 935 N N . PHE A 1 120 ? -10.183 -4.541 1.949 1.00 95.88 120 PHE A N 1
ATOM 936 C CA . PHE A 1 120 ? -9.239 -4.278 3.025 1.00 95.88 120 PHE A CA 1
ATOM 937 C C . PHE A 1 120 ? -9.417 -5.357 4.090 1.00 95.88 120 PHE A C 1
ATOM 939 O O . PHE A 1 120 ? -10.553 -5.667 4.453 1.00 95.88 120 PHE A O 1
ATOM 946 N N . HIS A 1 121 ? -8.315 -5.908 4.599 1.00 95.94 121 HIS A N 1
ATOM 947 C CA . HIS A 1 121 ? -8.318 -6.988 5.586 1.00 95.94 121 HIS A CA 1
ATOM 948 C C . HIS A 1 121 ? -7.803 -6.490 6.950 1.00 95.94 121 HIS A C 1
ATOM 950 O O . HIS A 1 121 ? -6.599 -6.556 7.223 1.00 95.94 121 HIS A O 1
ATOM 956 N N . PRO A 1 122 ? -8.695 -6.022 7.849 1.00 94.56 122 PRO A N 1
ATOM 957 C CA . PRO A 1 122 ? -8.330 -5.505 9.167 1.00 94.56 122 PRO A CA 1
ATOM 958 C C . PRO A 1 122 ? -7.478 -6.440 10.016 1.00 94.56 122 PRO A C 1
ATOM 960 O O . PRO A 1 122 ? -6.623 -5.965 10.753 1.00 94.56 122 PRO A O 1
ATOM 963 N N . HIS A 1 123 ? -7.685 -7.756 9.930 1.00 92.00 123 HIS A N 1
ATOM 964 C CA . HIS A 1 123 ? -6.876 -8.703 10.695 1.00 92.00 123 HIS A CA 1
ATOM 965 C C . HIS A 1 123 ? -5.399 -8.642 10.279 1.00 92.00 123 HIS A C 1
ATOM 967 O O . HIS A 1 123 ? -4.542 -8.401 11.125 1.00 92.00 123 HIS A O 1
ATOM 973 N N . ALA A 1 124 ? -5.115 -8.757 8.976 1.00 94.06 124 ALA A N 1
ATOM 974 C CA . ALA A 1 124 ? -3.757 -8.660 8.440 1.00 94.06 124 ALA A CA 1
ATOM 975 C C . ALA A 1 124 ? -3.130 -7.286 8.724 1.00 94.06 124 ALA A C 1
ATOM 977 O O . ALA A 1 124 ? -1.967 -7.199 9.114 1.00 94.06 124 ALA A O 1
ATOM 978 N N . PHE A 1 125 ? -3.923 -6.217 8.600 1.00 95.06 125 PHE A N 1
ATOM 979 C CA . PHE A 1 125 ? -3.502 -4.863 8.949 1.00 95.06 125 PHE A CA 1
ATOM 980 C C . PHE A 1 125 ? -3.087 -4.740 10.420 1.00 95.06 125 PHE A C 1
ATOM 982 O O . PHE A 1 125 ? -2.001 -4.250 10.712 1.00 95.06 125 PHE A O 1
ATOM 989 N N . LEU A 1 126 ? -3.914 -5.211 11.354 1.00 92.25 126 LEU A N 1
ATOM 990 C CA . LEU A 1 126 ? -3.617 -5.143 12.785 1.00 92.25 126 LEU A CA 1
ATOM 991 C C . LEU A 1 126 ? -2.388 -5.986 13.155 1.00 92.25 126 LEU A C 1
ATOM 993 O O . LEU A 1 126 ? -1.563 -5.543 13.951 1.00 92.25 126 LEU A O 1
ATOM 997 N N . THR A 1 127 ? -2.214 -7.154 12.530 1.00 91.31 127 THR A N 1
ATOM 998 C CA . THR A 1 127 ? -0.984 -7.947 12.657 1.00 91.31 127 THR A CA 1
ATOM 999 C C . THR A 1 127 ? 0.239 -7.179 12.149 1.00 91.31 127 THR A C 1
ATOM 1001 O O . THR A 1 127 ? 1.296 -7.237 12.774 1.00 91.31 127 THR A O 1
ATOM 1004 N N . ALA A 1 128 ? 0.122 -6.434 11.046 1.00 92.12 128 ALA A N 1
ATOM 1005 C CA . ALA A 1 128 ? 1.209 -5.594 10.543 1.00 92.12 128 ALA A CA 1
ATOM 1006 C C . ALA A 1 128 ? 1.535 -4.428 11.496 1.00 92.12 128 ALA A C 1
ATOM 1008 O O . ALA A 1 128 ? 2.712 -4.170 11.743 1.00 92.12 128 ALA A O 1
ATOM 1009 N N . VAL A 1 129 ? 0.525 -3.781 12.096 1.00 91.00 129 VAL A N 1
ATOM 1010 C CA . VAL A 1 129 ? 0.721 -2.753 13.142 1.00 91.00 129 VAL A CA 1
ATOM 1011 C C . VAL A 1 129 ? 1.518 -3.319 14.313 1.00 91.00 129 VAL A C 1
ATOM 1013 O O . VAL A 1 129 ? 2.522 -2.731 14.710 1.00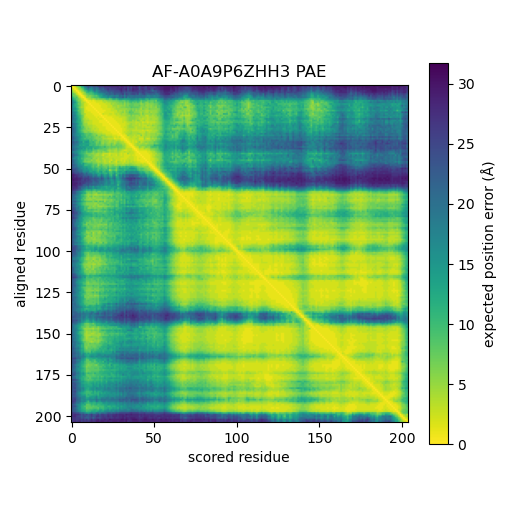 91.00 129 VAL A O 1
ATOM 1016 N N . GLN A 1 130 ? 1.107 -4.480 14.827 1.00 87.50 130 GLN A N 1
ATOM 1017 C CA . GLN A 1 130 ? 1.792 -5.144 15.932 1.00 87.50 130 GLN A CA 1
ATOM 1018 C C . GLN A 1 130 ? 3.253 -5.459 15.582 1.00 87.50 130 GLN A C 1
ATOM 1020 O O . GLN A 1 130 ? 4.147 -5.139 16.359 1.00 87.50 130 GLN A O 1
ATOM 1025 N N . ARG A 1 131 ? 3.517 -6.003 14.387 1.00 85.94 131 ARG A N 1
ATOM 1026 C CA . ARG A 1 131 ? 4.884 -6.309 13.931 1.00 85.94 131 ARG A CA 1
ATOM 1027 C C . ARG A 1 131 ? 5.774 -5.074 13.853 1.00 85.94 131 ARG A C 1
ATOM 1029 O O . ARG A 1 131 ? 6.938 -5.148 14.238 1.00 85.94 131 ARG A O 1
ATOM 1036 N N . VAL A 1 132 ? 5.260 -3.957 13.335 1.00 82.81 132 VAL A N 1
ATOM 1037 C CA . VAL A 1 132 ? 6.033 -2.708 13.278 1.00 82.81 132 VAL A CA 1
ATOM 1038 C C . VAL A 1 132 ? 6.305 -2.184 14.683 1.00 82.81 132 VAL A C 1
ATOM 1040 O O . VAL A 1 132 ? 7.437 -1.806 14.964 1.00 82.81 132 VAL A O 1
ATOM 1043 N N . TYR A 1 133 ? 5.321 -2.231 15.584 1.00 82.12 133 TYR A N 1
ATOM 1044 C CA . TYR A 1 133 ? 5.520 -1.848 16.980 1.00 82.12 133 TYR A CA 1
ATOM 1045 C C . TYR A 1 133 ? 6.601 -2.710 17.660 1.00 82.12 133 TYR A C 1
ATOM 1047 O O . TYR A 1 133 ? 7.600 -2.185 18.146 1.00 82.12 133 TYR A O 1
ATOM 1055 N N . GLU A 1 134 ? 6.470 -4.036 17.621 1.00 80.38 134 GLU A N 1
ATOM 1056 C CA . GLU A 1 134 ? 7.436 -4.969 18.220 1.00 80.38 134 GLU A CA 1
ATOM 1057 C C . GLU A 1 134 ? 8.852 -4.791 17.650 1.00 80.38 134 GLU A C 1
ATOM 1059 O O . GLU A 1 134 ? 9.839 -4.854 18.381 1.00 80.38 134 GLU A O 1
ATOM 1064 N N . ARG A 1 135 ? 8.985 -4.520 16.349 1.00 75.25 135 ARG A N 1
ATOM 1065 C CA . ARG A 1 135 ? 10.295 -4.297 15.720 1.00 75.25 135 ARG A CA 1
ATOM 1066 C C . ARG A 1 135 ? 10.893 -2.927 16.012 1.00 75.25 135 ARG A C 1
ATOM 1068 O O . ARG A 1 135 ? 12.103 -2.808 16.084 1.00 75.25 135 ARG A O 1
ATOM 1075 N N . VAL A 1 136 ? 10.092 -1.879 16.160 1.00 70.69 136 VAL A N 1
ATOM 1076 C CA . VAL A 1 136 ? 10.633 -0.552 16.494 1.00 70.69 136 VAL A CA 1
ATOM 1077 C C . VAL A 1 136 ? 11.036 -0.492 17.968 1.00 70.69 136 VAL A C 1
ATOM 1079 O O . VAL A 1 136 ? 12.057 0.108 18.297 1.00 70.69 136 VAL A O 1
ATOM 1082 N N . PHE A 1 137 ? 10.258 -1.126 18.848 1.00 70.38 137 PHE A N 1
ATOM 1083 C CA . PHE A 1 137 ? 10.396 -0.957 20.294 1.00 70.38 137 PHE A CA 1
ATOM 1084 C C . PHE A 1 137 ? 11.038 -2.146 21.025 1.00 70.38 137 PHE A C 1
ATOM 1086 O O . PHE A 1 137 ? 11.570 -1.947 22.114 1.00 70.38 137 PHE A O 1
ATOM 1093 N N . SER A 1 138 ? 11.011 -3.368 20.478 1.00 66.62 138 SER A N 1
ATOM 1094 C CA . SER A 1 138 ? 11.445 -4.580 21.204 1.00 66.62 138 SER A CA 1
ATOM 1095 C C . SER A 1 138 ? 12.615 -5.328 20.565 1.00 66.62 138 SER A C 1
ATOM 1097 O O . SER A 1 138 ? 13.372 -5.986 21.275 1.00 66.62 138 SER A O 1
ATOM 1099 N N . GLN A 1 139 ? 12.789 -5.252 19.247 1.00 59.91 139 GLN A N 1
ATOM 1100 C CA . GLN A 1 139 ? 13.841 -5.973 18.530 1.00 59.91 139 GLN A CA 1
ATOM 1101 C C . GLN A 1 139 ? 14.644 -4.958 17.723 1.00 59.91 139 GLN A C 1
ATOM 1103 O O . GLN A 1 139 ? 14.147 -4.477 16.718 1.00 59.91 139 GLN A O 1
ATOM 1108 N N . GLY A 1 140 ? 15.851 -4.595 18.176 1.00 57.53 140 GLY A N 1
ATOM 1109 C CA . GLY A 1 140 ? 16.727 -3.638 17.478 1.00 57.53 140 GLY A CA 1
ATOM 1110 C C . GLY A 1 140 ? 16.908 -3.939 15.974 1.00 57.53 140 GLY A C 1
ATOM 1111 O O . GLY A 1 140 ? 16.463 -4.978 15.500 1.00 57.53 140 GLY A O 1
ATOM 1112 N N . PRO A 1 141 ? 17.570 -3.057 15.201 1.00 56.94 141 PRO A N 1
ATOM 1113 C CA . PRO A 1 141 ? 17.530 -3.040 13.732 1.00 56.94 141 PRO A CA 1
ATOM 1114 C C . PRO A 1 141 ? 18.116 -4.315 13.085 1.00 56.94 141 PRO A C 1
ATOM 1116 O O . PRO A 1 141 ? 19.270 -4.341 12.670 1.00 56.94 141 PRO A O 1
ATOM 1119 N N . GLY A 1 142 ? 17.332 -5.392 13.025 1.00 65.75 142 GLY A N 1
ATOM 1120 C CA . GLY A 1 142 ? 17.614 -6.609 12.263 1.00 65.75 142 GLY A CA 1
ATOM 1121 C C . GLY A 1 142 ? 17.260 -6.439 10.782 1.00 65.75 142 GLY A C 1
ATOM 1122 O O . GLY A 1 142 ? 17.138 -5.314 10.294 1.00 65.75 142 GLY A O 1
ATOM 1123 N N . GLU A 1 143 ? 17.052 -7.549 10.063 1.00 62.28 143 GLU A N 1
ATOM 1124 C CA . GLU A 1 143 ? 16.546 -7.531 8.680 1.00 62.28 143 GLU A CA 1
ATOM 1125 C C . GLU A 1 143 ? 15.094 -7.029 8.639 1.00 62.28 143 GLU A C 1
ATOM 1127 O O . GLU A 1 143 ? 14.120 -7.781 8.694 1.00 62.28 143 GLU A O 1
ATOM 1132 N N . MET A 1 144 ? 14.952 -5.711 8.587 1.00 66.00 144 MET A N 1
ATOM 1133 C CA . MET A 1 144 ? 13.693 -5.029 8.361 1.00 66.00 144 MET A CA 1
ATOM 1134 C C . MET A 1 144 ? 13.589 -4.695 6.875 1.00 66.00 144 MET A C 1
ATOM 1136 O O . MET A 1 144 ? 14.519 -4.122 6.306 1.00 66.00 144 MET A O 1
ATOM 1140 N N . ASP A 1 145 ? 12.451 -5.001 6.251 1.00 77.75 145 ASP A N 1
ATOM 1141 C CA . ASP A 1 145 ? 12.120 -4.380 4.970 1.00 77.75 145 ASP A CA 1
ATOM 1142 C C . ASP A 1 145 ? 11.829 -2.900 5.241 1.00 77.75 145 ASP A C 1
ATOM 1144 O O . ASP A 1 145 ? 10.735 -2.517 5.666 1.00 77.75 145 ASP A O 1
ATOM 1148 N N . ILE A 1 146 ? 12.867 -2.078 5.087 1.00 82.81 146 ILE A N 1
ATOM 1149 C CA . ILE A 1 146 ? 12.831 -0.643 5.377 1.00 82.81 146 ILE A CA 1
ATOM 1150 C C . ILE A 1 146 ? 11.774 0.039 4.505 1.00 82.81 146 ILE A C 1
ATOM 1152 O O . ILE A 1 146 ? 11.093 0.947 4.974 1.00 82.81 146 ILE A O 1
ATOM 1156 N N . LEU A 1 147 ? 11.609 -0.411 3.258 1.00 85.88 147 LEU A N 1
ATOM 1157 C CA . LEU A 1 147 ? 10.709 0.222 2.305 1.00 85.88 147 LEU A CA 1
ATOM 1158 C C . LEU A 1 147 ? 9.247 -0.049 2.657 1.00 85.88 147 LEU A C 1
ATOM 1160 O O . LEU A 1 147 ? 8.457 0.890 2.750 1.00 85.88 147 LEU A O 1
ATOM 1164 N N . GLU A 1 148 ? 8.904 -1.317 2.894 1.00 90.31 148 GLU A N 1
ATOM 1165 C CA . GLU A 1 148 ? 7.568 -1.713 3.345 1.00 90.31 148 GLU A CA 1
ATOM 1166 C C . GLU A 1 148 ? 7.237 -1.068 4.692 1.00 90.31 148 GLU A C 1
ATOM 1168 O O . GLU A 1 148 ? 6.150 -0.515 4.866 1.00 90.31 148 GLU A O 1
ATOM 1173 N N . THR A 1 149 ? 8.191 -1.057 5.627 1.00 87.88 149 THR A N 1
ATOM 1174 C CA . THR A 1 149 ? 7.984 -0.463 6.953 1.00 87.88 149 THR A CA 1
ATOM 1175 C C . THR A 1 149 ? 7.746 1.043 6.862 1.00 87.88 149 THR A C 1
ATOM 1177 O O . THR A 1 149 ? 6.812 1.553 7.479 1.00 87.88 149 THR A O 1
ATOM 1180 N N . GLU A 1 150 ? 8.538 1.770 6.069 1.00 88.81 150 GLU A N 1
ATOM 1181 C CA . GLU A 1 150 ? 8.370 3.213 5.877 1.00 88.81 150 GLU A CA 1
ATOM 1182 C C . GLU A 1 150 ? 7.032 3.538 5.193 1.00 88.81 150 GLU A C 1
ATOM 1184 O O . GLU A 1 150 ? 6.304 4.437 5.624 1.00 88.81 150 GLU A O 1
ATOM 1189 N N . ALA A 1 151 ? 6.676 2.801 4.141 1.00 92.31 151 ALA A N 1
ATOM 1190 C CA . ALA A 1 151 ? 5.424 2.990 3.416 1.00 92.31 151 ALA A CA 1
ATOM 1191 C C . ALA A 1 151 ? 4.195 2.658 4.276 1.00 92.31 151 ALA A C 1
ATOM 1193 O O . ALA A 1 151 ? 3.194 3.382 4.238 1.00 92.31 151 ALA A O 1
ATOM 1194 N N . PHE A 1 152 ? 4.262 1.605 5.088 1.00 93.75 152 PHE A N 1
ATOM 1195 C CA . PHE A 1 152 ? 3.201 1.252 6.024 1.00 93.75 152 PHE A CA 1
ATOM 1196 C C . PHE A 1 152 ? 3.086 2.262 7.174 1.00 93.75 152 PHE A C 1
ATOM 1198 O O . PHE A 1 152 ? 1.981 2.689 7.506 1.00 93.75 152 PHE A O 1
ATOM 1205 N N . ALA A 1 153 ? 4.203 2.737 7.731 1.00 90.69 153 ALA A N 1
ATOM 1206 C CA . ALA A 1 153 ? 4.192 3.789 8.747 1.00 90.69 153 ALA A CA 1
ATOM 1207 C C . ALA A 1 153 ? 3.569 5.093 8.217 1.00 90.69 153 ALA A C 1
ATOM 1209 O O . ALA A 1 153 ? 2.773 5.723 8.913 1.00 90.69 153 ALA A O 1
ATOM 1210 N N . LYS A 1 154 ? 3.853 5.466 6.959 1.00 93.19 154 LYS A N 1
ATOM 1211 C CA . LYS A 1 154 ? 3.192 6.599 6.285 1.00 93.19 154 LYS A CA 1
ATOM 1212 C C . LYS A 1 154 ? 1.684 6.389 6.155 1.00 93.19 154 LYS A C 1
ATOM 1214 O O . LYS A 1 154 ? 0.928 7.324 6.417 1.00 93.19 154 LYS A O 1
ATOM 1219 N N . LEU A 1 155 ? 1.239 5.178 5.799 1.00 95.25 155 LEU A N 1
ATOM 1220 C CA . LEU A 1 155 ? -0.189 4.851 5.769 1.00 95.25 155 LEU A CA 1
ATOM 1221 C C . LEU A 1 155 ? -0.825 5.079 7.145 1.00 95.25 155 LEU A C 1
ATOM 1223 O O . LEU A 1 155 ? -1.824 5.794 7.239 1.00 95.25 155 LEU A O 1
ATOM 1227 N N . LEU A 1 156 ? -0.233 4.508 8.197 1.00 93.56 156 LEU A N 1
ATOM 1228 C CA . LEU A 1 156 ? -0.725 4.645 9.566 1.00 93.56 156 LEU A CA 1
ATOM 1229 C C . LEU A 1 156 ? -0.816 6.109 9.980 1.00 93.56 156 LEU A C 1
ATOM 1231 O O . LEU A 1 156 ? -1.890 6.551 10.379 1.00 93.56 156 LEU A O 1
ATOM 1235 N N . ALA A 1 157 ? 0.262 6.874 9.821 1.00 92.19 157 ALA A N 1
ATOM 1236 C CA . ALA A 1 157 ? 0.295 8.283 10.197 1.00 92.19 157 ALA A CA 1
ATOM 1237 C C . ALA A 1 157 ? -0.766 9.114 9.457 1.00 92.19 157 ALA A C 1
ATOM 1239 O O . ALA A 1 157 ? -1.407 9.968 10.057 1.00 92.19 157 ALA A O 1
ATOM 1240 N N . SER A 1 158 ? -0.997 8.842 8.168 1.00 94.88 158 SER A N 1
ATOM 1241 C CA . SER A 1 158 ? -1.943 9.615 7.348 1.00 94.88 158 SER A CA 1
ATOM 1242 C C . SER A 1 158 ? -3.424 9.364 7.660 1.00 94.88 158 SER A C 1
ATOM 1244 O O . SER A 1 158 ? -4.276 10.158 7.260 1.00 94.88 158 SER A O 1
ATOM 1246 N N . ARG A 1 159 ? -3.754 8.252 8.330 1.00 94.69 159 ARG A N 1
ATOM 1247 C CA . ARG A 1 159 ? -5.146 7.817 8.540 1.00 94.69 159 ARG A CA 1
ATOM 1248 C C . ARG A 1 159 ? -5.480 7.475 9.988 1.00 94.69 159 ARG A C 1
ATOM 1250 O O . ARG A 1 159 ? -6.603 7.048 10.239 1.00 94.69 159 ARG A O 1
ATOM 1257 N N . THR A 1 160 ? -4.547 7.638 10.921 1.00 93.62 160 THR A N 1
ATOM 1258 C CA . THR A 1 160 ? -4.782 7.358 12.342 1.00 93.62 160 THR A CA 1
ATOM 1259 C C . THR A 1 160 ? -5.111 8.636 13.103 1.00 93.62 160 THR A C 1
ATOM 1261 O O . THR A 1 160 ? -4.443 9.652 12.937 1.00 93.62 160 THR A O 1
ATOM 1264 N N . GLU A 1 161 ? -6.113 8.563 13.970 1.00 91.88 161 GLU A N 1
ATOM 1265 C CA . GLU A 1 161 ? -6.498 9.610 14.911 1.00 91.88 161 GLU A CA 1
ATOM 1266 C C . GLU A 1 161 ? -6.500 9.033 16.331 1.00 91.88 161 GLU A C 1
ATOM 1268 O O . GLU A 1 161 ? -7.001 7.928 16.560 1.00 91.88 161 GLU A O 1
ATOM 1273 N N . ILE A 1 162 ? -5.930 9.774 17.281 1.00 90.12 162 ILE A N 1
ATOM 1274 C CA . ILE A 1 162 ? -6.013 9.464 18.711 1.00 90.12 162 ILE A CA 1
ATOM 1275 C C . ILE A 1 162 ? -7.078 10.382 19.299 1.00 90.12 162 ILE A C 1
ATOM 1277 O O . ILE A 1 162 ? -6.955 11.604 19.220 1.00 90.12 162 ILE A O 1
ATOM 1281 N N . ARG A 1 163 ? -8.131 9.794 19.860 1.00 87.00 163 ARG A N 1
ATOM 1282 C CA . ARG A 1 163 ? -9.233 10.535 20.475 1.00 87.00 163 ARG A CA 1
ATOM 1283 C C . ARG A 1 163 ? -8.915 10.919 21.919 1.00 87.00 163 ARG A C 1
ATOM 1285 O O . ARG A 1 163 ? -8.018 10.360 22.544 1.00 87.00 163 ARG A O 1
ATOM 1292 N N . GLU A 1 164 ? -9.701 11.848 22.458 1.00 85.31 164 GLU A N 1
ATOM 1293 C CA . GLU A 1 164 ? -9.579 12.327 23.845 1.00 85.31 164 GLU A CA 1
ATOM 1294 C C . GLU A 1 164 ? -9.747 11.212 24.890 1.00 85.31 164 GLU A C 1
ATOM 1296 O O . GLU A 1 164 ? -9.139 11.265 25.954 1.00 85.31 164 GLU A O 1
ATOM 1301 N N . ASP A 1 165 ? -10.527 10.173 24.573 1.00 84.38 165 ASP A N 1
ATOM 1302 C CA . ASP A 1 165 ? -10.718 8.976 25.405 1.00 84.38 165 ASP A CA 1
ATOM 1303 C C . ASP A 1 165 ? -9.551 7.970 25.309 1.00 84.38 165 ASP A C 1
ATOM 1305 O O . ASP A 1 165 ? -9.627 6.869 25.856 1.00 84.38 165 ASP A O 1
ATOM 1309 N N . GLY A 1 166 ? -8.479 8.322 24.592 1.00 84.75 166 GLY A N 1
ATOM 1310 C CA . GLY A 1 166 ? -7.327 7.460 24.341 1.00 84.75 166 GLY A CA 1
ATOM 1311 C C . GLY A 1 166 ? -7.578 6.375 23.291 1.00 84.75 166 GLY A C 1
ATOM 1312 O O . GLY A 1 166 ? -6.719 5.518 23.079 1.00 84.75 166 GLY A O 1
ATOM 1313 N N . ALA A 1 167 ? -8.732 6.360 22.616 1.00 86.88 167 ALA A N 1
ATOM 1314 C CA . ALA A 1 167 ? -8.975 5.419 21.530 1.00 86.88 167 ALA A CA 1
ATOM 1315 C C . ALA A 1 167 ? -8.134 5.775 20.298 1.00 86.88 167 ALA A C 1
ATOM 1317 O O . ALA A 1 167 ? -8.195 6.893 19.786 1.00 86.88 167 ALA A O 1
ATOM 1318 N N . VAL A 1 168 ? -7.399 4.789 19.783 1.00 90.75 168 VAL A N 1
ATOM 1319 C CA . VAL A 1 168 ? -6.646 4.910 18.530 1.00 90.75 168 VAL A CA 1
ATOM 1320 C C . VAL A 1 168 ? -7.488 4.351 17.390 1.00 90.75 168 VAL A C 1
ATOM 1322 O O . VAL A 1 168 ? -7.846 3.168 17.384 1.00 90.75 168 VAL A O 1
ATOM 1325 N N . LEU A 1 169 ? -7.822 5.201 16.424 1.00 93.38 169 LEU A N 1
ATOM 1326 C CA . LEU A 1 169 ? -8.722 4.886 15.322 1.00 93.38 169 LEU A CA 1
ATOM 1327 C C . LEU A 1 169 ? -8.024 5.050 13.976 1.00 93.38 169 LEU A C 1
ATOM 1329 O O . LEU A 1 169 ? -7.403 6.071 13.723 1.00 93.38 169 LEU A O 1
ATOM 1333 N N . PHE A 1 170 ? -8.198 4.086 13.078 1.00 95.31 170 PHE A N 1
ATOM 1334 C CA . PHE A 1 170 ? -7.733 4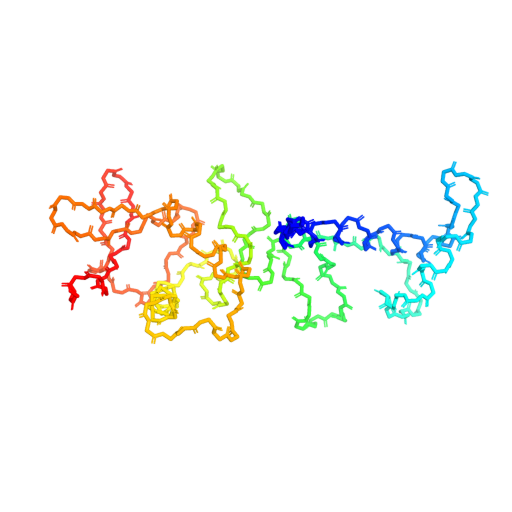.155 11.695 1.00 95.31 170 PHE A CA 1
ATOM 1335 C C . PHE A 1 170 ? -8.905 4.383 10.742 1.00 95.31 170 PHE A C 1
ATOM 1337 O O . PHE A 1 170 ? -9.820 3.558 10.672 1.00 95.31 170 PHE A O 1
ATOM 1344 N N . ARG A 1 171 ? -8.890 5.481 9.984 1.00 96.00 171 ARG A N 1
ATOM 1345 C CA . ARG A 1 171 ? -9.940 5.826 9.021 1.00 96.00 171 ARG A CA 1
ATOM 1346 C C . ARG A 1 171 ? -9.961 4.817 7.879 1.00 96.00 171 ARG A C 1
ATOM 1348 O O . ARG A 1 171 ? -9.005 4.726 7.106 1.00 96.00 171 ARG A O 1
ATOM 1355 N N . LEU A 1 172 ? -11.068 4.100 7.723 1.00 95.38 172 LEU A N 1
ATOM 1356 C CA . LEU A 1 172 ? -11.262 3.156 6.625 1.00 95.38 172 LEU A CA 1
ATOM 1357 C C . LEU A 1 172 ? -11.388 3.896 5.288 1.00 95.38 172 LEU A C 1
ATOM 1359 O O . LEU A 1 172 ? -11.714 5.082 5.254 1.00 95.38 172 LEU A O 1
ATOM 1363 N N . PHE A 1 173 ? -11.053 3.219 4.194 1.00 93.06 173 PHE A N 1
ATOM 1364 C CA . PHE A 1 173 ? -11.178 3.768 2.841 1.00 93.06 173 PHE A CA 1
ATOM 1365 C C . PHE A 1 173 ? -12.642 3.773 2.408 1.00 93.06 173 PHE A C 1
ATOM 1367 O O . PHE A 1 173 ? -13.370 2.824 2.699 1.00 93.06 173 PHE A O 1
ATOM 1374 N N . THR A 1 174 ? -13.067 4.806 1.687 1.00 89.88 174 THR A N 1
ATOM 1375 C CA . THR A 1 174 ? -14.467 4.937 1.254 1.00 89.88 174 THR A CA 1
ATOM 1376 C C . THR A 1 174 ? -14.822 3.939 0.156 1.00 89.88 174 THR A C 1
ATOM 1378 O O . THR A 1 174 ? -15.930 3.413 0.127 1.00 89.88 174 THR A O 1
ATOM 1381 N N . ASP A 1 175 ? -13.864 3.630 -0.721 1.00 88.44 175 ASP A N 1
ATOM 1382 C CA . ASP A 1 175 ? -14.077 2.818 -1.930 1.00 88.44 175 ASP A CA 1
ATOM 1383 C C . ASP A 1 175 ? -13.459 1.418 -1.849 1.00 88.44 175 ASP A C 1
ATOM 1385 O O . ASP A 1 175 ? -13.223 0.758 -2.875 1.00 88.44 175 ASP A O 1
ATOM 1389 N N . ILE A 1 176 ? -13.142 0.979 -0.631 1.00 91.12 176 ILE A N 1
ATOM 1390 C CA . ILE A 1 176 ? -12.619 -0.354 -0.350 1.00 91.12 176 ILE A CA 1
ATOM 1391 C C . ILE A 1 176 ? -13.527 -1.002 0.687 1.00 91.12 176 ILE A C 1
ATOM 1393 O O . ILE A 1 176 ? -13.730 -0.487 1.783 1.00 91.12 176 ILE A O 1
ATOM 1397 N N . VAL A 1 177 ? -14.066 -2.158 0.324 1.00 93.56 177 VAL A N 1
ATOM 1398 C CA . VAL A 1 177 ? -14.912 -2.962 1.194 1.00 93.56 177 VAL A CA 1
ATOM 1399 C C . VAL A 1 177 ? -14.055 -3.534 2.314 1.00 93.56 177 VAL A C 1
ATOM 1401 O O . VAL A 1 177 ? -12.975 -4.074 2.081 1.00 93.56 177 VAL A O 1
ATOM 1404 N N . VAL A 1 178 ? -14.537 -3.435 3.545 1.00 94.50 178 VAL A N 1
ATOM 1405 C CA . VAL A 1 178 ? -13.911 -4.130 4.668 1.00 94.50 178 VAL A CA 1
ATOM 1406 C C . VAL A 1 178 ? -14.295 -5.601 4.617 1.00 94.50 178 VAL A C 1
ATOM 1408 O O . VAL A 1 178 ? -15.465 -5.929 4.425 1.00 94.50 178 VAL A O 1
ATOM 1411 N N . ASP A 1 179 ? -13.313 -6.482 4.797 1.00 93.56 179 ASP A N 1
ATOM 1412 C CA . ASP A 1 179 ? -13.528 -7.923 4.866 1.00 93.56 179 ASP A CA 1
ATOM 1413 C C . ASP A 1 179 ? -14.672 -8.273 5.833 1.00 93.56 179 ASP A C 1
ATOM 1415 O O . ASP A 1 179 ? -14.656 -7.871 7.002 1.00 93.56 179 ASP A O 1
ATOM 1419 N N . SER A 1 180 ? -15.656 -9.035 5.345 1.00 90.31 180 SER A N 1
ATOM 1420 C CA . SER A 1 180 ? -16.877 -9.385 6.080 1.00 90.31 180 SER A CA 1
ATOM 1421 C C . SER A 1 180 ? -16.635 -10.208 7.344 1.00 90.31 180 SER A C 1
ATOM 1423 O O . SER A 1 180 ? -17.514 -10.262 8.201 1.00 90.31 180 SER A O 1
ATOM 1425 N N . SER A 1 181 ? -15.470 -10.848 7.472 1.00 89.56 181 SER A N 1
ATOM 1426 C CA . SER A 1 181 ? -15.060 -11.551 8.692 1.00 89.56 181 SER A CA 1
ATOM 1427 C C . SER A 1 181 ? -14.680 -10.600 9.832 1.00 89.56 181 SER A C 1
ATOM 1429 O O . SER A 1 181 ? -14.554 -11.038 10.975 1.00 89.56 181 SER A O 1
ATOM 1431 N N . THR A 1 182 ? -14.524 -9.300 9.557 1.00 88.38 182 THR A N 1
ATOM 1432 C CA . THR A 1 182 ? -14.200 -8.295 10.574 1.00 88.38 182 THR A CA 1
ATOM 1433 C C . THR A 1 182 ? -15.382 -8.098 11.529 1.00 88.38 182 THR A C 1
ATOM 1435 O O . THR A 1 182 ? -16.462 -7.691 11.087 1.00 88.38 182 THR A O 1
ATOM 1438 N N . PRO A 1 183 ? -15.198 -8.310 12.845 1.00 87.56 183 PRO A N 1
ATOM 1439 C CA . PRO A 1 183 ? -16.237 -8.045 13.835 1.00 87.56 183 PRO A CA 1
ATOM 1440 C C . PRO A 1 183 ? -16.699 -6.578 13.805 1.00 87.56 183 PRO A C 1
ATOM 1442 O O . PRO A 1 183 ? -15.878 -5.657 13.809 1.00 87.56 183 PRO A O 1
ATOM 1445 N N . ARG A 1 184 ? -18.020 -6.347 13.757 1.00 86.06 184 ARG A N 1
ATOM 1446 C CA . ARG A 1 184 ? -18.597 -4.995 13.592 1.00 86.06 184 ARG A CA 1
ATOM 1447 C C . ARG A 1 184 ? -18.318 -4.068 14.770 1.00 86.06 184 ARG A C 1
ATOM 1449 O O . ARG A 1 184 ? -18.216 -2.867 14.573 1.00 86.06 184 ARG A O 1
ATOM 1456 N N . ASP A 1 185 ? -18.171 -4.613 15.970 1.00 86.69 185 ASP A N 1
ATOM 1457 C CA . ASP A 1 185 ? -17.812 -3.894 17.198 1.00 86.69 185 ASP A CA 1
ATOM 1458 C C . ASP A 1 185 ? -16.413 -3.252 17.142 1.00 86.69 185 ASP A C 1
ATOM 1460 O O . ASP A 1 185 ? -16.118 -2.322 17.897 1.00 86.69 185 ASP A O 1
ATOM 1464 N N . ARG A 1 186 ? -15.556 -3.699 16.213 1.00 87.94 186 ARG A N 1
ATOM 1465 C CA . ARG A 1 186 ? -14.265 -3.057 15.921 1.00 87.94 186 ARG A CA 1
ATOM 1466 C C . ARG A 1 186 ? -14.374 -1.853 14.992 1.00 87.94 186 ARG A C 1
ATOM 1468 O O . ARG A 1 186 ? -13.400 -1.108 14.883 1.00 87.94 186 ARG A O 1
ATOM 1475 N N . ILE A 1 187 ? -15.512 -1.662 14.328 1.00 92.75 187 ILE A N 1
ATOM 1476 C CA . ILE A 1 187 ? -15.741 -0.557 13.398 1.00 92.75 187 ILE A CA 1
ATOM 1477 C C . ILE A 1 187 ? -16.660 0.463 14.064 1.00 92.75 187 ILE A C 1
ATOM 1479 O O . ILE A 1 187 ? -17.785 0.156 14.450 1.00 92.75 187 ILE A O 1
ATOM 1483 N N . VAL A 1 188 ? -16.197 1.702 14.167 1.00 92.50 188 VAL A N 1
ATOM 1484 C CA . VAL A 1 188 ? -16.984 2.818 14.695 1.00 92.50 188 VAL A CA 1
ATOM 1485 C C . VAL A 1 188 ? -17.281 3.822 13.595 1.00 92.50 188 VAL A C 1
ATOM 1487 O O . VAL A 1 188 ? -16.472 4.039 12.696 1.00 92.50 188 VAL A O 1
ATOM 1490 N N . THR A 1 189 ? -18.456 4.440 13.664 1.00 93.00 189 THR A N 1
ATOM 1491 C CA . THR A 1 189 ? -18.804 5.555 12.780 1.00 93.00 189 THR A CA 1
ATOM 1492 C C . THR A 1 189 ? -18.594 6.858 13.538 1.00 93.00 189 THR A C 1
ATOM 1494 O O . THR A 1 189 ? -19.146 7.038 14.620 1.00 93.00 189 THR A O 1
ATOM 1497 N N . HIS A 1 190 ? -17.787 7.755 12.979 1.00 84.31 190 HIS A N 1
ATOM 1498 C CA . HIS A 1 190 ? -17.474 9.057 13.562 1.00 84.31 190 HIS A CA 1
ATOM 1499 C C . HIS A 1 190 ? -17.335 10.091 12.441 1.00 84.31 190 HIS A C 1
ATOM 1501 O O . HIS A 1 190 ? -16.625 9.852 11.461 1.00 84.31 190 HIS A O 1
ATOM 1507 N N . ASN A 1 191 ? -18.045 11.218 12.567 1.00 83.94 191 ASN A N 1
ATOM 1508 C CA . ASN A 1 191 ? -18.105 12.288 11.561 1.00 83.94 191 ASN A CA 1
ATOM 1509 C C . ASN A 1 191 ? -18.419 11.777 10.143 1.00 83.94 191 ASN A C 1
ATOM 1511 O O . ASN A 1 191 ? -17.746 12.136 9.180 1.00 83.94 191 ASN A O 1
ATOM 1515 N N . GLY A 1 192 ? -19.393 10.867 10.025 1.00 85.50 192 GLY A N 1
ATOM 1516 C CA . GLY A 1 192 ? -19.809 10.278 8.744 1.00 85.50 192 GLY A CA 1
ATOM 1517 C C . GLY A 1 192 ? -18.812 9.296 8.116 1.00 85.50 192 GLY A C 1
ATOM 1518 O O . GLY A 1 192 ? -19.103 8.734 7.067 1.00 85.50 192 GLY A O 1
ATOM 1519 N N . ASN A 1 193 ? -17.666 9.052 8.756 1.00 91.25 193 ASN A N 1
ATOM 1520 C CA . ASN A 1 193 ? -16.639 8.128 8.286 1.00 91.25 193 ASN A CA 1
ATOM 1521 C C . ASN A 1 193 ? -16.626 6.854 9.132 1.00 91.25 193 ASN A C 1
ATOM 1523 O O . ASN A 1 193 ? -16.949 6.883 10.323 1.00 91.25 193 ASN A O 1
ATOM 1527 N N . GLN A 1 194 ? -16.220 5.741 8.524 1.00 94.81 194 GLN A N 1
ATOM 1528 C CA . GLN A 1 194 ? -15.980 4.492 9.240 1.00 94.81 194 GLN A CA 1
ATOM 1529 C C . GLN A 1 194 ? -14.520 4.406 9.685 1.00 94.81 194 GLN A C 1
ATOM 1531 O O . GLN A 1 194 ? -13.601 4.741 8.936 1.00 94.81 194 GLN A O 1
ATOM 1536 N N . TRP A 1 195 ? -14.307 3.921 10.901 1.00 95.62 195 TRP A N 1
ATOM 1537 C CA . TRP A 1 195 ? -12.995 3.822 11.522 1.00 95.62 195 TRP A CA 1
ATOM 1538 C C . TRP A 1 195 ? -12.808 2.452 12.154 1.00 95.62 195 TRP A C 1
ATOM 1540 O O . TRP A 1 195 ? -13.717 1.931 12.794 1.00 95.62 195 TRP A O 1
ATOM 1550 N N . LEU A 1 196 ? -11.618 1.886 12.011 1.00 95.12 196 LEU A N 1
ATOM 1551 C CA . LEU A 1 196 ? -11.193 0.665 12.680 1.00 95.12 196 LEU A CA 1
ATOM 1552 C C . LEU A 1 196 ? -10.509 1.016 14.003 1.00 95.12 196 LEU A C 1
ATOM 1554 O O . LEU A 1 196 ? -9.576 1.816 14.020 1.00 95.12 196 LEU A O 1
ATOM 1558 N N . ARG A 1 197 ? -10.917 0.382 15.102 1.00 92.88 197 ARG A N 1
ATOM 1559 C CA . ARG A 1 197 ? -10.213 0.501 16.385 1.00 92.88 197 ARG A CA 1
ATOM 1560 C C . ARG A 1 197 ? -8.896 -0.283 16.373 1.00 92.88 197 ARG A C 1
ATOM 1562 O O . ARG A 1 197 ? -8.884 -1.476 16.061 1.00 92.88 197 ARG A O 1
ATOM 1569 N N . ILE A 1 198 ? -7.801 0.366 16.766 1.00 89.94 198 ILE A N 1
ATOM 1570 C CA . ILE A 1 198 ? -6.487 -0.256 16.982 1.00 89.94 198 ILE A CA 1
ATOM 1571 C C . ILE A 1 198 ? -6.310 -0.480 18.491 1.00 89.94 198 ILE A C 1
ATOM 1573 O O . ILE A 1 198 ? -5.716 0.326 19.200 1.00 89.94 198 ILE A O 1
ATOM 1577 N N . ASN A 1 199 ? -6.842 -1.593 19.000 1.00 75.00 199 ASN A N 1
ATOM 1578 C CA . ASN A 1 199 ? -6.888 -1.857 20.448 1.00 75.00 199 ASN A CA 1
ATOM 1579 C C . ASN A 1 199 ? -5.532 -2.248 21.069 1.00 75.00 199 ASN A C 1
ATOM 1581 O O . ASN A 1 199 ? -5.407 -2.261 22.289 1.00 75.00 199 ASN A O 1
ATOM 1585 N N . PHE A 1 200 ? -4.515 -2.557 20.260 1.00 63.81 200 PHE A N 1
ATOM 1586 C CA . PHE A 1 200 ? -3.204 -3.008 20.754 1.00 63.81 200 PHE A CA 1
ATOM 1587 C C . PHE A 1 200 ? -2.429 -1.926 21.526 1.00 63.81 200 PHE A C 1
ATOM 1589 O O . PHE A 1 200 ? -1.499 -2.257 22.250 1.00 63.81 200 PHE A O 1
ATOM 1596 N N . LEU A 1 201 ? -2.820 -0.652 21.407 1.00 52.91 201 LEU A N 1
ATOM 1597 C CA . LEU A 1 201 ? -2.175 0.475 22.091 1.00 52.91 201 LEU A CA 1
ATOM 1598 C C . LEU A 1 201 ? -2.871 0.889 23.400 1.00 52.91 201 LEU A C 1
ATOM 1600 O O . LEU A 1 201 ? -2.392 1.792 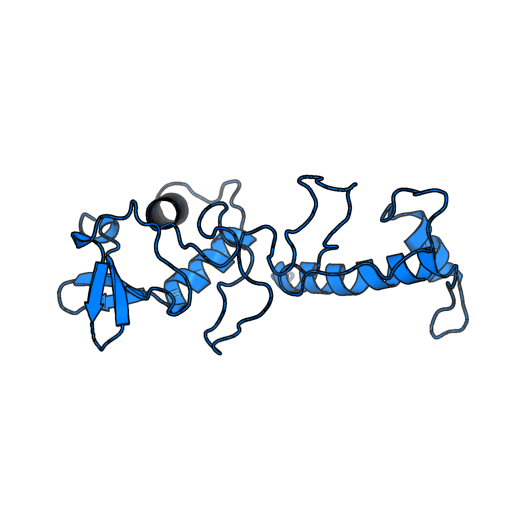24.070 1.00 52.91 201 LEU A O 1
ATOM 1604 N N . GLN A 1 202 ? -3.987 0.251 23.776 1.00 43.81 202 GLN A N 1
ATOM 1605 C CA . GLN A 1 202 ? -4.705 0.553 25.027 1.00 43.81 202 GLN A CA 1
ATOM 1606 C C . GLN A 1 202 ? -4.260 -0.313 26.221 1.00 43.81 202 GLN A C 1
ATOM 1608 O O . GLN A 1 202 ? -4.790 -0.154 27.317 1.00 43.81 202 GLN A O 1
ATOM 1613 N N . GLN A 1 203 ? -3.326 -1.249 26.017 1.00 35.22 203 GLN A N 1
ATOM 1614 C CA . GLN A 1 203 ? -2.816 -2.162 27.054 1.00 35.22 203 GLN A CA 1
ATOM 1615 C C . GLN A 1 203 ? -1.302 -2.025 27.299 1.00 35.22 203 GLN A C 1
ATOM 1617 O O . GLN A 1 203 ? -0.691 -2.943 27.845 1.00 35.22 203 GLN A O 1
ATOM 1622 N N . LEU A 1 204 ? -0.705 -0.901 26.896 1.00 39.62 204 LEU A N 1
ATOM 1623 C CA . LEU A 1 204 ? 0.675 -0.531 27.221 1.00 39.62 204 LEU A CA 1
ATOM 1624 C C . LEU A 1 204 ? 0.693 0.601 28.245 1.00 39.62 204 LEU A C 1
ATOM 1626 O O . LEU A 1 204 ? -0.097 1.554 28.061 1.00 39.62 204 LEU A O 1
#

Mean predicted aligned error: 10.49 Å

Secondary structure (DSSP, 8-state):
---------HHHHHHHHHHHHHHHHHHHHHT----TTS--HHHHHHHHH-------TTS--PPPPBPTTT-SBS--SSTT-TTSPPTTB-TTS-BSS-SSSPPPPPSSPPTTSEETTTEE-HHHHHHHHHHHHHHHHTS-S-S--HHHHHHHHHHHHHHEEE-TTS-EEEEPPTTSEEPTTS-GGGEEEETTEEEEE-GGGS--

Organism: NCBI:txid48579

Solvent-accessible surface area (backbone atoms only — not comparable to full-atom values): 12379 Å² total; per-residue (Å²): 135,83,79,80,79,78,81,73,58,65,66,59,52,44,49,54,47,32,64,42,51,59,53,45,50,49,25,68,68,65,74,51,38,70,41,100,82,75,44,38,66,67,45,51,52,56,48,72,74,49,91,82,70,80,90,67,87,90,61,84,81,68,84,80,54,61,34,81,69,76,29,43,66,27,65,80,44,65,92,89,33,88,71,32,43,55,90,68,28,41,88,38,15,40,51,49,67,66,90,82,79,58,83,69,77,47,70,46,42,61,79,64,29,26,49,78,39,40,32,34,31,66,69,51,42,52,53,50,52,50,51,52,49,46,43,76,76,72,41,73,98,64,99,64,63,60,57,39,51,52,20,41,49,51,41,49,65,76,36,50,47,76,44,97,89,66,50,37,32,35,56,56,61,92,83,36,46,68,44,85,85,58,64,64,90,44,49,45,79,56,95,95,38,50,25,38,60,49,69,84,69,72,81,114

Foldseek 3Di:
DDPDPPPDDPLVVQLVVLVVLLVLVCCVLVVPQQDPVRDRPVSVVVNVVDCQADDPPDDRDDRFDAQLQRSDGQDRDDPPDLSHHDPQADNQQAGSDDPPPDDTQHPDEPHPCHHNNAEGEVVVLLVVVVVLVCDVPPNDDDPDPPRNSVSSVVQQVVAWDQDPVRWIKGWDDPRHHYDPPDDCVQWDADPNTIIGTNCPVVPD

Sequence (204 aa):
MGRSVIQKNLQALLCALGDIEPKLMNCIIKDEYTSKSNNETFWRYHCSVVPLVKEERGKKPQKAQTCSRCQTIMYPGAENSPLNHKRGYCADGVKQVSKSGEDLPPWPQPQGLFSEGRTFHPHAFLTAVQRVYERVFSQGPGEMDILETEAFAKLLASRTEIREDGAVLFRLFTDIVVDSSTPRDRIVTHNGNQWLRINFLQQL

pLDDT: mean 80.66, std 14.29, range [35.22, 96.0]

Nearest PDB structures (foldseek):
  6gsk-assembly2_M5  TM=4.738E-01  e=3.037E+00  Thermus thermophilus HB8
  6htq-assembly1_4  TM=4.468E-01  e=3.037E+00  Bacillus subtilis subsp. subtilis str. 168
  2yd8-assembly1_A  TM=3.149E-01  e=4.162E+00  Homo sapiens